Protein AF-A0A6I6A2T8-F1 (afdb_monomer)

Mean predicted aligned error: 8.02 Å

Nearest PDB structures (foldseek):
  3gyp-assembly1_A  TM=6.596E-01  e=2.180E+00  Saccharomyces cerevisiae
  3to1-assembly1_A  TM=5.713E-01  e=1.168E+00  Saccharomyces cerevisiae S288C
  3tvv-assembly1_A  TM=5.277E-01  e=1.737E+00  Saccharomyces cerevisiae S288C
  1pev-assembly1_A  TM=3.812E-01  e=1.737E+00  Caenorhabditis elegans
  3to1-assembly2_B  TM=4.241E-01  e=7.591E+00  Saccharomyces cerevisiae S288C

Solvent-accessible surface area (backbone atoms only — not comparable to full-atom values): 11060 Å² total; per-residue (Å²): 133,85,55,68,72,40,72,57,75,76,93,66,35,71,60,54,55,52,49,53,50,51,53,51,51,51,50,52,53,50,43,52,49,44,43,70,78,36,66,90,48,33,67,57,46,67,52,50,53,58,51,52,53,50,51,52,49,53,70,64,40,59,49,41,34,37,24,65,72,77,32,35,39,35,41,30,50,66,87,48,71,46,80,42,64,53,34,71,64,31,47,65,47,81,42,49,71,71,72,45,30,35,25,42,35,40,29,41,74,92,52,92,61,72,48,74,42,80,44,35,34,53,45,102,74,31,72,38,59,60,57,34,67,59,32,39,47,49,21,55,30,42,55,72,32,26,36,79,88,36,51,68,58,30,50,53,30,39,55,43,16,53,38,45,69,72,69,47,49,45,86,76,32,85,62,40,61,56,42,55,57,34,42,56,50,50,55,54,54,57,63,65,66,75,77,80,84,85,85,136

Radius of gyration: 21.24 Å; Cα contacts (8 Å, |Δi|>4): 289; chains: 1; bounding box: 45×56×59 Å

pLDDT: mean 86.59, std 14.22, range [37.97, 98.5]

Structure (mmCIF, N/CA/C/O backbone):
data_AF-A0A6I6A2T8-F1
#
_entry.id   AF-A0A6I6A2T8-F1
#
loop_
_atom_site.group_PDB
_atom_site.id
_atom_site.type_symbol
_atom_site.label_atom_id
_atom_site.label_alt_id
_atom_site.label_comp_id
_atom_site.label_asym_id
_atom_site.label_entity_id
_atom_site.label_seq_id
_atom_site.pdbx_PDB_ins_code
_atom_site.Cartn_x
_atom_site.Cartn_y
_atom_site.Cartn_z
_atom_site.occupancy
_atom_site.B_iso_or_equiv
_atom_site.auth_seq_id
_atom_site.auth_comp_id
_atom_site.auth_asym_id
_atom_site.auth_atom_id
_atom_site.pdbx_PDB_model_num
ATOM 1 N N . MET A 1 1 ? 4.093 -14.372 20.493 1.00 46.78 1 MET A N 1
ATOM 2 C CA . MET A 1 1 ? 4.764 -14.697 19.217 1.00 46.78 1 MET A CA 1
ATOM 3 C C . MET A 1 1 ? 5.459 -13.441 18.712 1.00 46.78 1 MET A C 1
ATOM 5 O O . MET A 1 1 ? 4.788 -12.524 18.258 1.00 46.78 1 MET A O 1
ATOM 9 N N . THR A 1 2 ? 6.778 -13.344 18.872 1.00 51.69 2 THR A N 1
ATOM 10 C CA . THR A 1 2 ? 7.599 -12.263 18.302 1.00 51.69 2 THR A CA 1
ATOM 11 C C . THR A 1 2 ? 7.847 -12.583 16.831 1.00 51.69 2 THR A C 1
ATOM 13 O O . THR A 1 2 ? 8.857 -13.185 16.476 1.00 51.69 2 THR A O 1
ATOM 16 N N . GLY A 1 3 ? 6.857 -12.284 15.988 1.00 65.69 3 GLY A N 1
ATOM 17 C CA . GLY A 1 3 ? 7.004 -12.403 14.541 1.00 65.69 3 GLY A CA 1
ATOM 18 C C . GLY A 1 3 ? 8.058 -11.410 14.070 1.00 65.69 3 GLY A C 1
ATOM 19 O O . GLY A 1 3 ? 7.947 -10.224 14.369 1.00 65.69 3 GLY A O 1
ATOM 20 N N . GLY A 1 4 ? 9.093 -11.901 13.389 1.00 84.44 4 GLY A N 1
ATOM 21 C CA . GLY A 1 4 ? 10.099 -11.047 12.766 1.00 84.44 4 GLY A CA 1
ATOM 22 C C . GLY A 1 4 ? 9.492 -10.100 11.720 1.00 84.44 4 GLY A C 1
ATOM 23 O O . GLY A 1 4 ? 8.304 -10.200 11.399 1.00 84.44 4 GLY A O 1
ATOM 24 N N . PRO A 1 5 ? 10.299 -9.185 11.160 1.00 88.31 5 PRO A N 1
ATOM 25 C CA . PRO A 1 5 ? 9.828 -8.216 10.180 1.00 88.31 5 PRO A CA 1
ATOM 26 C C . PRO A 1 5 ? 9.155 -8.907 8.987 1.00 88.31 5 PRO A C 1
ATOM 28 O O . PRO A 1 5 ? 9.752 -9.731 8.293 1.00 88.31 5 PRO A O 1
ATOM 31 N N . VAL A 1 6 ? 7.902 -8.539 8.732 1.00 91.56 6 VAL A N 1
ATOM 32 C CA . VAL A 1 6 ? 7.080 -9.042 7.632 1.00 91.56 6 VAL A CA 1
ATOM 33 C C . VAL A 1 6 ? 7.241 -8.112 6.435 1.00 91.56 6 VAL A C 1
ATOM 35 O O 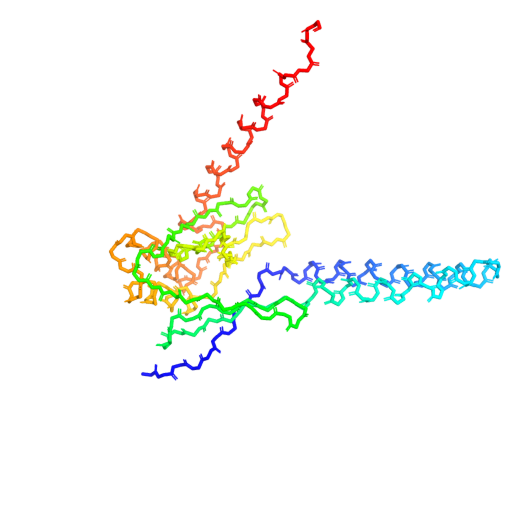. VAL A 1 6 ? 7.047 -6.898 6.526 1.00 91.56 6 VAL A O 1
ATOM 38 N N . ARG A 1 7 ? 7.602 -8.668 5.278 1.00 91.38 7 ARG A N 1
ATOM 39 C CA . ARG A 1 7 ? 7.668 -7.902 4.029 1.00 91.38 7 ARG A CA 1
ATOM 40 C C . ARG A 1 7 ? 6.256 -7.682 3.495 1.00 91.38 7 ARG A C 1
ATOM 42 O O . ARG A 1 7 ? 5.536 -8.647 3.273 1.00 91.38 7 ARG A O 1
ATOM 49 N N . VAL A 1 8 ? 5.890 -6.428 3.243 1.00 89.44 8 VAL A N 1
ATOM 50 C CA . VAL A 1 8 ? 4.628 -6.066 2.588 1.00 89.44 8 VAL A CA 1
ATOM 51 C C . VAL A 1 8 ? 4.750 -6.401 1.097 1.00 89.44 8 VAL A C 1
ATOM 53 O O . VAL A 1 8 ? 5.619 -5.825 0.429 1.00 89.44 8 VAL A O 1
ATOM 56 N N . PRO A 1 9 ? 3.929 -7.320 0.557 1.00 87.25 9 PRO A N 1
ATOM 57 C CA . PRO A 1 9 ? 3.927 -7.615 -0.869 1.00 87.25 9 PRO A CA 1
ATOM 58 C C . PRO A 1 9 ? 3.599 -6.367 -1.692 1.00 87.25 9 PRO A C 1
ATOM 60 O O . PRO A 1 9 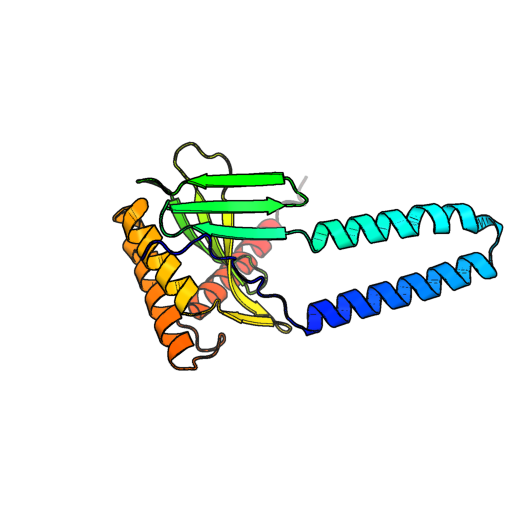? 2.693 -5.597 -1.362 1.00 87.25 9 PRO A O 1
ATOM 63 N N . GLU A 1 10 ? 4.320 -6.163 -2.794 1.00 85.44 10 GLU A N 1
ATOM 64 C CA . GLU A 1 10 ? 3.895 -5.181 -3.789 1.00 85.44 10 GLU A CA 1
ATOM 65 C C . GLU A 1 10 ? 2.674 -5.738 -4.529 1.00 85.44 10 GLU A C 1
ATOM 67 O O . GLU A 1 10 ? 2.757 -6.794 -5.156 1.00 85.44 10 GLU A O 1
ATOM 72 N N . LEU A 1 11 ? 1.548 -5.017 -4.505 1.00 81.38 11 LEU A N 1
ATOM 73 C CA . LEU A 1 11 ? 0.393 -5.335 -5.351 1.00 81.38 11 LEU A CA 1
ATOM 74 C C . LEU A 1 11 ? 0.671 -4.847 -6.780 1.00 81.38 11 LEU A C 1
ATOM 76 O O . LEU A 1 11 ? 0.118 -3.853 -7.245 1.00 81.38 11 LEU A O 1
ATOM 80 N N . ARG A 1 12 ? 1.600 -5.515 -7.462 1.00 77.81 12 ARG A N 1
ATOM 81 C CA . ARG A 1 12 ? 1.838 -5.359 -8.901 1.00 77.81 12 ARG A CA 1
ATOM 82 C C . ARG A 1 12 ? 1.270 -6.578 -9.609 1.00 77.81 12 ARG A C 1
ATOM 84 O O . ARG A 1 12 ? 1.509 -7.707 -9.182 1.00 77.81 12 ARG A O 1
ATOM 91 N N . SER A 1 13 ? 0.537 -6.377 -10.702 1.00 71.38 13 SER A N 1
ATOM 92 C CA . SER A 1 13 ? 0.095 -7.514 -11.507 1.00 71.38 13 SER A CA 1
ATOM 93 C C . SER A 1 13 ? 1.286 -8.194 -12.171 1.00 71.38 13 SER A C 1
ATOM 95 O O . SER A 1 13 ? 2.284 -7.573 -12.546 1.00 71.38 13 SER A O 1
ATOM 97 N N . ARG A 1 14 ? 1.149 -9.502 -12.399 1.00 70.81 14 ARG A N 1
ATOM 98 C CA . ARG A 1 14 ? 2.060 -10.233 -13.288 1.00 70.81 14 ARG A CA 1
ATOM 99 C C . ARG A 1 14 ? 2.055 -9.633 -14.701 1.00 70.81 14 ARG A C 1
ATOM 101 O O . ARG A 1 14 ? 3.073 -9.705 -15.381 1.00 70.81 14 ARG A O 1
ATOM 108 N N . SER A 1 15 ? 0.944 -9.017 -15.129 1.00 71.81 15 SER A N 1
ATOM 109 C CA . SER A 1 15 ? 0.852 -8.335 -16.426 1.00 71.81 15 SER A CA 1
ATOM 110 C C . SER A 1 15 ? 1.748 -7.096 -16.491 1.00 71.81 15 SER A C 1
ATOM 112 O O . SER A 1 15 ? 2.422 -6.921 -17.499 1.00 71.81 15 SER A O 1
ATOM 114 N N . TRP A 1 16 ? 1.867 -6.316 -15.408 1.00 76.31 16 TRP A N 1
ATOM 115 C CA . TRP A 1 16 ? 2.823 -5.206 -15.325 1.00 76.31 16 TRP A CA 1
ATOM 116 C C . TRP A 1 16 ? 4.265 -5.678 -15.514 1.00 76.31 16 TRP A C 1
ATOM 118 O O . TRP A 1 16 ? 4.986 -5.114 -16.331 1.00 76.31 16 TRP A O 1
ATOM 128 N N . TYR A 1 17 ? 4.683 -6.744 -14.821 1.00 75.38 17 TYR A N 1
ATOM 129 C CA . TYR A 1 17 ? 6.028 -7.297 -15.011 1.00 75.38 17 TYR A CA 1
ATOM 130 C C . TYR A 1 17 ? 6.246 -7.776 -16.445 1.00 75.38 17 TYR A C 1
ATOM 132 O O . TYR A 1 17 ? 7.255 -7.426 -17.041 1.00 75.38 17 TYR A O 1
ATOM 140 N N . ARG A 1 18 ? 5.287 -8.505 -17.031 1.00 81.50 18 ARG A N 1
ATOM 141 C CA . ARG A 1 18 ? 5.381 -8.949 -18.432 1.00 81.50 18 ARG A CA 1
ATOM 142 C C . ARG A 1 18 ? 5.471 -7.770 -19.397 1.00 81.50 18 ARG A C 1
ATOM 144 O O . ARG A 1 18 ? 6.283 -7.826 -20.310 1.00 81.50 18 ARG A O 1
ATOM 151 N N . TRP A 1 19 ? 4.688 -6.713 -19.182 1.00 83.50 19 TRP A N 1
ATOM 152 C CA . TRP A 1 19 ? 4.720 -5.504 -20.003 1.00 83.50 19 TRP A CA 1
ATOM 153 C C . TRP A 1 19 ? 6.055 -4.766 -19.871 1.00 83.50 19 TRP A C 1
ATOM 155 O O . TRP A 1 19 ? 6.686 -4.475 -20.880 1.00 83.50 19 TRP A O 1
ATOM 165 N N . VAL A 1 20 ? 6.546 -4.544 -18.646 1.00 81.19 20 VAL A N 1
ATOM 166 C CA . VAL A 1 20 ? 7.862 -3.929 -18.407 1.00 81.19 20 VAL A CA 1
ATOM 167 C C . VAL A 1 20 ? 8.973 -4.761 -19.044 1.00 81.19 20 VAL A C 1
ATOM 169 O O . VAL A 1 20 ? 9.838 -4.203 -19.713 1.00 81.19 20 VAL A O 1
ATOM 172 N N . THR A 1 21 ? 8.946 -6.087 -18.887 1.00 83.12 21 THR A N 1
ATOM 173 C CA . THR A 1 21 ? 9.925 -6.989 -19.505 1.00 83.12 21 THR A CA 1
ATOM 174 C C . THR A 1 21 ? 9.840 -6.954 -21.030 1.00 83.12 21 THR A C 1
ATOM 176 O O . THR A 1 21 ? 10.876 -6.844 -21.675 1.00 83.12 21 THR A O 1
ATOM 179 N N . ALA A 1 22 ? 8.641 -6.997 -21.619 1.00 85.38 22 ALA A N 1
ATOM 180 C CA . ALA A 1 22 ? 8.456 -6.934 -23.068 1.00 85.38 22 ALA A CA 1
ATOM 181 C C . ALA A 1 22 ? 8.964 -5.606 -23.648 1.00 85.38 22 ALA A C 1
ATOM 183 O O . ALA A 1 22 ? 9.733 -5.614 -24.607 1.00 85.38 22 ALA A O 1
ATOM 184 N N . THR A 1 23 ? 8.615 -4.478 -23.022 1.00 85.94 23 THR A N 1
ATOM 185 C CA . THR A 1 23 ? 9.115 -3.149 -23.399 1.00 85.94 23 THR A CA 1
ATOM 186 C C . THR A 1 23 ? 10.635 -3.078 -23.275 1.00 85.94 23 THR A C 1
ATOM 188 O O . THR A 1 23 ? 11.303 -2.586 -24.179 1.00 85.94 23 THR A O 1
ATOM 191 N N . PHE A 1 24 ? 11.207 -3.617 -22.195 1.00 84.69 24 PHE A N 1
ATOM 192 C CA . PHE A 1 24 ? 12.656 -3.654 -22.005 1.00 84.69 24 PHE A CA 1
ATOM 193 C C . PHE A 1 24 ? 13.358 -4.458 -23.108 1.00 84.69 24 PHE A C 1
ATOM 195 O O . PHE A 1 24 ? 14.319 -3.973 -23.699 1.00 84.69 24 PHE A O 1
ATOM 202 N N . VAL A 1 25 ? 12.848 -5.650 -23.438 1.00 89.44 25 VAL A N 1
ATOM 203 C CA . VAL A 1 25 ? 13.381 -6.490 -24.523 1.00 89.44 25 VAL A CA 1
ATOM 204 C C . VAL A 1 25 ? 13.274 -5.783 -25.874 1.00 89.44 25 VAL A C 1
ATOM 206 O O . VAL A 1 25 ? 14.250 -5.760 -26.618 1.00 89.44 25 VAL A O 1
ATOM 209 N N . ALA A 1 26 ? 12.135 -5.157 -26.179 1.00 89.69 26 ALA A N 1
ATOM 210 C CA . ALA A 1 26 ? 11.950 -4.413 -27.425 1.00 89.69 26 ALA A CA 1
ATOM 211 C C . ALA A 1 26 ? 12.955 -3.257 -27.560 1.00 89.69 26 ALA A C 1
ATOM 213 O O . ALA A 1 26 ? 13.566 -3.088 -28.615 1.00 89.69 26 ALA A O 1
ATOM 214 N N . VAL A 1 27 ? 13.188 -2.503 -26.479 1.00 88.19 27 VAL A N 1
ATOM 215 C CA . VAL A 1 27 ? 14.192 -1.430 -26.472 1.00 88.19 27 VAL A CA 1
ATOM 216 C C . VAL A 1 27 ? 15.603 -1.984 -26.663 1.00 88.19 27 VAL A C 1
ATOM 218 O O . VAL A 1 27 ? 16.370 -1.403 -27.425 1.00 88.19 27 VAL A O 1
ATOM 221 N N . LEU A 1 28 ? 15.952 -3.113 -26.036 1.00 88.88 28 LEU A N 1
ATOM 222 C CA . LEU A 1 28 ? 17.257 -3.750 -26.248 1.00 88.88 28 LEU A CA 1
ATOM 223 C C . LEU A 1 28 ? 17.466 -4.164 -27.709 1.00 88.88 28 LEU A C 1
ATOM 225 O O . LEU A 1 28 ? 18.534 -3.908 -28.262 1.00 88.88 28 LEU A O 1
ATOM 229 N N . VAL A 1 29 ? 16.451 -4.757 -28.344 1.00 92.75 29 VAL A N 1
ATOM 230 C CA . VAL A 1 29 ? 16.503 -5.136 -29.766 1.00 92.75 29 VAL A CA 1
ATOM 231 C C . VAL A 1 29 ? 16.679 -3.900 -30.651 1.00 92.75 29 VAL A C 1
ATOM 233 O O . VAL A 1 29 ? 17.533 -3.901 -31.535 1.00 92.75 29 VAL A O 1
ATOM 236 N N . MET A 1 30 ? 15.934 -2.822 -30.387 1.00 91.19 30 MET A N 1
ATOM 237 C CA . MET A 1 30 ? 16.047 -1.577 -31.152 1.00 91.19 30 MET A CA 1
ATOM 238 C C . MET A 1 30 ? 17.421 -0.915 -30.983 1.00 91.19 30 MET A C 1
ATOM 240 O O . MET A 1 30 ? 18.019 -0.474 -31.960 1.00 91.19 30 MET A O 1
ATOM 244 N N . MET A 1 31 ? 17.960 -0.897 -29.764 1.00 89.00 31 MET A N 1
ATOM 245 C CA . MET A 1 31 ? 19.300 -0.376 -29.482 1.00 89.00 31 MET A CA 1
ATOM 246 C C . MET A 1 31 ? 20.395 -1.199 -30.171 1.00 89.00 31 MET A C 1
ATOM 248 O O . MET A 1 31 ? 21.333 -0.628 -30.727 1.00 89.00 31 MET A O 1
ATOM 252 N N . ALA A 1 32 ? 20.265 -2.530 -30.182 1.00 89.94 32 ALA A N 1
ATOM 253 C CA . ALA A 1 32 ? 21.184 -3.410 -30.899 1.00 89.94 32 ALA A CA 1
ATOM 254 C C . ALA A 1 32 ? 21.137 -3.158 -32.414 1.00 89.94 32 ALA A C 1
ATOM 256 O O . ALA A 1 32 ? 22.186 -3.049 -33.045 1.00 89.94 32 ALA A O 1
ATOM 257 N N . TRP A 1 33 ? 19.937 -2.991 -32.981 1.00 93.75 33 TRP A N 1
ATOM 258 C CA . TRP A 1 33 ? 19.761 -2.629 -34.387 1.00 93.75 33 TRP A CA 1
ATOM 259 C C . TRP A 1 33 ? 20.456 -1.305 -34.724 1.00 93.75 33 TRP A C 1
ATOM 261 O O . TRP A 1 33 ? 21.284 -1.269 -35.630 1.00 93.75 33 TRP A O 1
ATOM 271 N N . VAL A 1 34 ? 20.208 -0.245 -33.942 1.00 91.00 34 VAL A N 1
ATOM 272 C CA . VAL A 1 34 ? 20.847 1.072 -34.132 1.00 91.00 34 VAL A CA 1
ATOM 273 C C . VAL A 1 34 ? 22.370 0.969 -34.062 1.00 91.00 34 VAL A C 1
ATOM 275 O O . VAL A 1 34 ? 23.053 1.516 -34.922 1.00 91.00 34 VAL A O 1
ATOM 278 N N . ALA A 1 35 ? 22.918 0.225 -33.098 1.00 91.38 35 ALA A N 1
ATOM 279 C CA . ALA A 1 35 ? 24.365 0.045 -32.976 1.00 91.38 35 ALA A CA 1
ATOM 280 C C . ALA A 1 35 ? 25.000 -0.648 -34.200 1.00 91.38 35 ALA A C 1
ATOM 282 O O . ALA A 1 35 ? 26.163 -0.379 -34.528 1.00 91.38 35 ALA A O 1
ATOM 283 N N . VAL A 1 36 ? 24.252 -1.531 -34.871 1.00 93.44 36 VAL A N 1
ATOM 284 C CA . VAL A 1 36 ? 24.686 -2.218 -36.096 1.00 93.44 36 VAL A CA 1
ATOM 285 C C . VAL A 1 36 ? 24.553 -1.307 -37.316 1.00 93.44 36 VAL A C 1
ATOM 287 O O . VAL A 1 36 ? 25.508 -1.201 -38.082 1.00 93.44 36 VAL A O 1
ATOM 290 N N . THR A 1 37 ? 23.410 -0.637 -37.492 1.00 95.38 37 THR A N 1
ATOM 291 C CA . THR A 1 37 ? 23.107 0.137 -38.709 1.00 95.38 37 THR A CA 1
ATOM 292 C C . THR A 1 37 ? 23.682 1.552 -38.722 1.00 95.38 37 THR A C 1
ATOM 294 O O . THR A 1 37 ? 23.854 2.112 -39.797 1.00 95.38 37 THR A O 1
ATOM 297 N N . GLN A 1 38 ? 23.942 2.144 -37.553 1.00 94.62 38 GLN A N 1
ATOM 298 C CA . GLN A 1 38 ? 24.373 3.540 -37.392 1.00 94.62 38 GLN A CA 1
ATOM 299 C C . GLN A 1 38 ? 25.602 3.603 -36.471 1.00 94.62 38 GLN A C 1
ATOM 301 O O . GLN A 1 38 ? 25.475 3.851 -35.264 1.00 94.62 38 GLN A O 1
ATOM 306 N N . PRO A 1 39 ? 26.810 3.317 -36.992 1.00 90.75 39 PRO A N 1
ATOM 307 C CA . PRO A 1 39 ? 28.029 3.265 -36.189 1.00 90.75 39 PRO A CA 1
ATOM 308 C C . PRO A 1 39 ? 28.337 4.581 -35.461 1.00 90.75 39 PRO A C 1
ATOM 310 O O . PRO A 1 39 ? 28.859 4.546 -34.345 1.00 90.75 39 PRO A O 1
ATOM 313 N N . GLU A 1 40 ? 27.953 5.721 -36.035 1.00 93.19 40 GLU A N 1
ATOM 314 C CA . GLU A 1 40 ? 28.048 7.053 -35.434 1.00 93.19 40 GLU A CA 1
ATOM 315 C C . GLU A 1 40 ? 27.268 7.184 -34.112 1.00 93.19 40 GLU A C 1
ATOM 317 O O . GLU A 1 40 ? 27.668 7.944 -33.231 1.00 93.19 40 GLU A O 1
ATOM 322 N N . ASN A 1 41 ? 26.214 6.383 -33.915 1.00 92.00 41 ASN A N 1
ATOM 323 C CA . ASN A 1 41 ? 25.350 6.424 -32.731 1.00 92.00 41 ASN A CA 1
ATOM 324 C C . ASN A 1 41 ? 25.711 5.384 -31.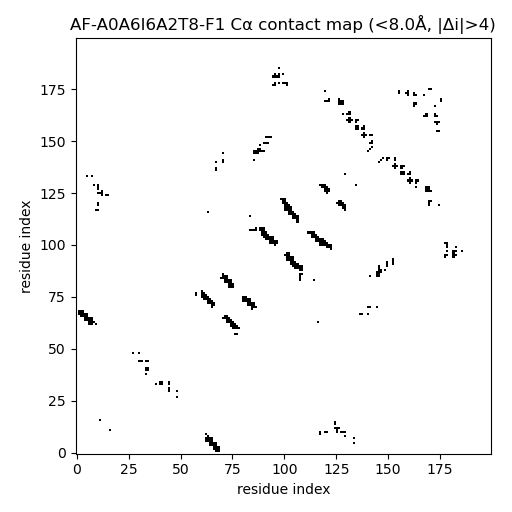658 1.00 92.00 41 ASN A C 1
ATOM 326 O O . ASN A 1 41 ? 25.057 5.312 -30.614 1.00 92.00 41 ASN A O 1
ATOM 330 N N . ARG A 1 42 ? 26.777 4.596 -31.851 1.00 91.25 42 ARG A N 1
ATOM 331 C CA . ARG A 1 42 ? 27.194 3.551 -30.892 1.00 91.25 42 ARG A CA 1
ATOM 332 C C . ARG A 1 42 ? 27.504 4.097 -29.501 1.00 91.25 42 ARG A C 1
ATOM 334 O O . ARG A 1 42 ? 27.193 3.438 -28.512 1.00 91.25 42 ARG A O 1
ATOM 341 N N . VAL A 1 43 ? 28.077 5.299 -29.419 1.00 90.94 43 VAL A N 1
ATOM 342 C CA . VAL A 1 43 ? 28.378 5.955 -28.136 1.00 90.94 43 VAL A CA 1
ATOM 343 C C . VAL A 1 43 ? 27.090 6.227 -27.357 1.00 90.94 43 VAL A C 1
ATOM 345 O O . VAL A 1 43 ? 27.021 5.924 -26.168 1.00 90.94 43 VAL A O 1
ATOM 348 N N . TRP A 1 44 ? 26.039 6.712 -28.025 1.00 87.94 44 TRP A N 1
ATOM 349 C CA . TRP A 1 44 ? 24.738 6.934 -27.393 1.00 87.94 44 TRP A CA 1
ATOM 350 C C . TRP A 1 44 ? 24.115 5.633 -26.903 1.00 87.94 44 TRP A C 1
ATOM 352 O O . TRP A 1 44 ? 23.689 5.566 -25.753 1.00 87.94 44 TRP A O 1
ATOM 362 N N . VAL A 1 45 ? 24.145 4.573 -27.716 1.00 88.75 45 VAL A N 1
ATOM 363 C CA . VAL A 1 45 ? 23.658 3.248 -27.300 1.00 88.75 45 VAL A CA 1
ATOM 364 C C . VAL A 1 45 ? 24.400 2.754 -26.052 1.00 88.75 45 VAL A C 1
ATOM 366 O O . VAL A 1 45 ? 23.764 2.309 -25.093 1.00 88.75 45 VAL A O 1
ATOM 369 N N . ALA A 1 46 ? 25.729 2.890 -26.024 1.00 89.00 46 ALA A N 1
ATOM 370 C CA . ALA A 1 46 ? 26.561 2.477 -24.896 1.00 89.00 46 ALA A CA 1
ATOM 371 C C . ALA A 1 46 ? 26.260 3.253 -23.600 1.00 89.00 46 ALA A C 1
ATOM 373 O O . ALA A 1 46 ? 26.412 2.694 -22.516 1.00 89.00 46 ALA A O 1
ATOM 374 N N . VAL A 1 47 ? 25.804 4.508 -23.691 1.00 90.38 47 VAL A N 1
ATOM 375 C CA . VAL A 1 47 ? 25.426 5.338 -22.532 1.00 90.38 47 VAL A CA 1
ATOM 376 C C . VAL A 1 47 ? 23.971 5.107 -22.106 1.00 90.38 47 VAL A C 1
ATOM 378 O O . VAL A 1 47 ? 23.680 4.984 -20.916 1.00 90.38 47 VAL A O 1
ATOM 381 N N . THR A 1 48 ? 23.032 5.025 -23.049 1.00 87.44 48 THR A N 1
ATOM 382 C CA . THR A 1 48 ? 21.598 4.919 -22.738 1.00 87.44 48 THR A CA 1
ATOM 383 C C . THR A 1 48 ? 21.241 3.573 -22.118 1.00 87.44 48 THR A C 1
ATOM 385 O O . THR A 1 48 ? 20.435 3.518 -21.189 1.00 87.44 48 THR A O 1
ATOM 388 N N . LEU A 1 49 ? 21.850 2.484 -22.585 1.00 87.69 49 LEU A N 1
ATOM 389 C CA . LEU A 1 49 ? 21.551 1.132 -22.117 1.00 87.69 49 LEU A CA 1
ATOM 390 C C . LEU A 1 49 ? 21.821 0.931 -20.605 1.00 87.69 49 LEU A C 1
ATOM 392 O O . LEU A 1 49 ? 20.907 0.481 -19.903 1.00 87.69 49 LEU A O 1
ATOM 396 N N . PRO A 1 50 ? 22.986 1.321 -20.042 1.00 88.12 50 PRO A N 1
ATOM 397 C CA . PRO A 1 50 ? 23.212 1.253 -18.599 1.00 88.12 50 PRO A CA 1
ATOM 398 C C . PRO A 1 50 ? 22.329 2.226 -17.808 1.00 88.12 50 PRO A C 1
ATOM 400 O O . PRO A 1 50 ? 21.852 1.858 -16.733 1.00 88.12 50 PRO A O 1
ATOM 403 N N . LEU A 1 51 ? 22.038 3.425 -18.332 1.00 88.19 51 LEU A N 1
ATOM 404 C CA . LEU A 1 51 ? 21.098 4.355 -17.689 1.00 88.19 51 LEU A CA 1
ATOM 405 C C . LEU A 1 51 ? 19.694 3.752 -17.578 1.00 88.19 51 LEU A C 1
ATOM 407 O O . LEU A 1 51 ? 19.056 3.849 -16.528 1.00 88.19 51 LEU A O 1
ATOM 411 N N . MET A 1 52 ? 19.227 3.071 -18.625 1.00 84.81 52 MET A N 1
ATOM 412 C CA . MET A 1 52 ? 17.931 2.403 -18.610 1.00 84.81 52 MET A CA 1
ATOM 413 C C . MET A 1 52 ? 17.915 1.223 -17.631 1.00 84.81 52 MET A C 1
ATOM 415 O O . MET A 1 52 ? 16.956 1.063 -16.875 1.00 84.81 52 MET A O 1
ATOM 419 N N . GLY A 1 53 ? 18.998 0.440 -17.575 1.00 84.12 53 GLY A N 1
ATOM 420 C CA . GLY A 1 53 ? 19.170 -0.630 -16.587 1.00 84.12 53 GLY A CA 1
ATOM 421 C C . GLY A 1 53 ? 19.152 -0.114 -15.142 1.00 84.12 53 GLY A C 1
ATOM 422 O O . GLY A 1 53 ? 18.470 -0.682 -14.281 1.00 84.12 53 GLY A O 1
ATOM 423 N N . LEU A 1 54 ? 19.830 1.007 -14.877 1.00 85.12 54 LEU A N 1
ATOM 424 C CA . LEU A 1 54 ? 19.795 1.701 -13.586 1.00 85.12 54 LEU A CA 1
ATOM 425 C C . LEU A 1 54 ? 18.381 2.176 -13.243 1.00 85.12 54 LEU A C 1
ATOM 427 O O . LEU A 1 54 ? 17.917 1.961 -12.122 1.00 85.12 54 LEU A O 1
ATOM 431 N N . TRP A 1 55 ? 17.670 2.764 -14.205 1.00 82.81 55 TRP A N 1
ATOM 432 C CA . TRP A 1 55 ? 16.307 3.253 -14.009 1.00 82.81 55 TRP A CA 1
ATOM 433 C C . TRP A 1 55 ? 15.313 2.124 -13.697 1.00 82.81 55 TRP A C 1
ATOM 435 O O . TRP A 1 55 ? 14.536 2.223 -12.745 1.00 82.81 55 TRP A O 1
ATOM 445 N N . VAL A 1 56 ? 15.382 0.998 -14.416 1.00 80.19 56 VAL A N 1
ATOM 446 C CA . VAL A 1 56 ? 14.565 -0.192 -14.117 1.00 80.19 56 VAL A CA 1
ATOM 447 C C . VAL A 1 56 ? 14.899 -0.743 -12.730 1.00 80.19 56 VAL A C 1
ATOM 449 O O . VAL A 1 56 ? 14.000 -1.006 -11.930 1.00 80.19 56 VAL A O 1
ATOM 452 N N . THR A 1 57 ? 16.186 -0.844 -12.391 1.00 78.38 57 THR A N 1
ATOM 453 C CA . THR A 1 57 ? 16.625 -1.290 -11.059 1.00 78.38 57 THR A CA 1
ATOM 454 C C . THR A 1 57 ? 16.084 -0.373 -9.957 1.00 78.38 57 THR A C 1
ATOM 456 O O . THR A 1 57 ? 15.619 -0.852 -8.919 1.00 78.38 57 THR A O 1
ATOM 459 N N . PHE A 1 58 ? 16.072 0.940 -10.197 1.00 79.62 58 PHE A N 1
ATOM 460 C CA . PHE A 1 58 ? 15.521 1.941 -9.286 1.00 79.62 58 PHE A CA 1
ATOM 461 C C . PHE A 1 58 ? 14.013 1.752 -9.048 1.00 79.62 58 PHE A C 1
ATOM 463 O O . PHE A 1 58 ? 13.534 1.892 -7.918 1.00 79.62 58 PHE A O 1
ATOM 470 N N . LEU A 1 59 ? 13.256 1.386 -10.085 1.00 72.38 59 LEU A N 1
ATOM 471 C CA . LEU A 1 59 ? 11.816 1.126 -9.984 1.00 72.38 59 LEU A CA 1
ATOM 472 C C . LEU A 1 59 ? 11.476 -0.184 -9.263 1.00 72.38 59 LEU A C 1
ATOM 474 O O . LEU A 1 59 ? 10.429 -0.274 -8.611 1.00 72.38 59 LEU A O 1
ATOM 478 N N . VAL A 1 60 ? 12.337 -1.197 -9.376 1.00 72.62 60 VAL A N 1
ATOM 479 C CA . VAL A 1 60 ? 12.112 -2.528 -8.791 1.00 72.62 60 VAL A CA 1
ATOM 480 C C . VAL A 1 60 ? 12.59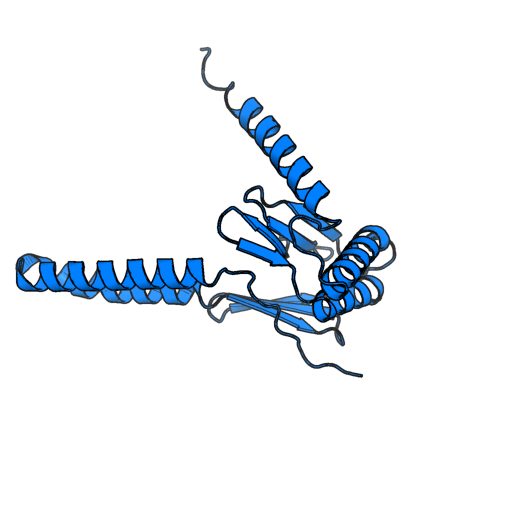6 -2.610 -7.338 1.00 72.62 60 VAL A C 1
ATOM 482 O O . VAL A 1 60 ? 12.023 -3.351 -6.545 1.00 72.62 60 VAL A O 1
ATOM 485 N N . ARG A 1 61 ? 13.599 -1.818 -6.935 1.00 77.88 61 ARG A N 1
ATOM 486 C CA . ARG A 1 61 ? 14.155 -1.819 -5.565 1.00 77.88 61 ARG A CA 1
ATOM 487 C C . ARG A 1 61 ? 13.379 -0.941 -4.583 1.00 77.88 61 ARG A C 1
ATOM 489 O O . ARG A 1 61 ? 13.952 -0.096 -3.888 1.00 77.88 61 ARG A O 1
ATOM 496 N N . ARG A 1 62 ? 12.068 -1.149 -4.512 1.00 82.62 62 ARG A N 1
ATOM 497 C CA . ARG A 1 62 ? 11.225 -0.590 -3.456 1.00 82.62 62 ARG A CA 1
ATOM 498 C C . ARG A 1 62 ? 10.711 -1.735 -2.596 1.00 82.62 62 ARG A C 1
ATOM 500 O O . ARG A 1 62 ? 10.231 -2.744 -3.096 1.00 82.62 62 ARG A O 1
ATOM 507 N N . SER A 1 63 ? 10.858 -1.601 -1.288 1.00 87.50 63 SER A N 1
ATOM 508 C CA . SER A 1 63 ? 10.295 -2.556 -0.343 1.00 87.50 63 SER A CA 1
ATOM 509 C C . SER A 1 63 ? 9.788 -1.829 0.881 1.00 87.50 63 SER A C 1
ATOM 511 O O . SER A 1 63 ? 10.382 -0.850 1.335 1.00 87.50 63 SER A O 1
ATOM 513 N N . VAL A 1 64 ? 8.681 -2.323 1.417 1.00 91.56 64 VAL A N 1
ATOM 514 C CA . VAL A 1 64 ? 8.196 -1.925 2.729 1.00 91.56 64 VAL A CA 1
ATOM 515 C C . VAL A 1 64 ? 8.219 -3.164 3.604 1.00 91.56 64 VAL A C 1
ATOM 517 O O . VAL A 1 64 ? 7.711 -4.216 3.215 1.00 91.56 64 VAL A O 1
ATOM 520 N N . THR A 1 65 ? 8.849 -3.050 4.760 1.00 93.31 65 THR A N 1
ATOM 521 C CA . THR A 1 65 ? 8.808 -4.054 5.813 1.00 93.31 65 THR A CA 1
ATOM 522 C C . THR A 1 65 ? 8.083 -3.477 7.013 1.00 93.31 65 THR A C 1
ATOM 524 O O . THR A 1 65 ? 8.057 -2.267 7.246 1.00 93.31 65 THR A O 1
ATOM 527 N N . PHE A 1 66 ? 7.435 -4.364 7.742 1.00 92.94 66 PHE A N 1
ATOM 528 C CA . PHE A 1 66 ? 6.589 -4.046 8.867 1.00 92.94 66 PHE A CA 1
ATOM 529 C C . PHE A 1 66 ? 6.935 -4.998 10.003 1.00 92.94 66 PHE A C 1
ATOM 531 O O . PHE A 1 66 ? 6.886 -6.210 9.818 1.00 92.94 66 PHE A O 1
ATOM 538 N N . ASP A 1 67 ? 7.305 -4.457 11.156 1.00 94.88 67 ASP A N 1
ATOM 539 C CA . ASP A 1 67 ? 7.594 -5.230 12.359 1.00 94.88 67 ASP A CA 1
ATOM 540 C C . ASP A 1 67 ? 6.435 -5.076 13.366 1.00 94.88 67 ASP A C 1
ATOM 542 O O . ASP A 1 67 ? 6.303 -4.019 13.996 1.00 94.88 67 ASP A O 1
ATOM 546 N N . PRO A 1 68 ? 5.590 -6.115 13.540 1.00 92.81 68 PRO A N 1
ATOM 547 C CA . PRO A 1 68 ? 4.470 -6.086 14.484 1.00 92.81 68 PRO A CA 1
ATOM 548 C C . PRO A 1 68 ? 4.910 -6.029 15.955 1.00 92.81 68 PRO A C 1
ATOM 550 O O . PRO A 1 68 ? 4.131 -5.635 16.828 1.00 92.81 68 PRO A O 1
ATOM 553 N N . GLY A 1 69 ? 6.136 -6.471 16.256 1.00 92.38 69 GLY A N 1
ATOM 554 C CA . GLY A 1 69 ? 6.683 -6.503 17.609 1.00 92.38 69 GLY A CA 1
ATOM 555 C C . GLY A 1 69 ? 7.096 -5.118 18.090 1.00 92.38 69 GLY A C 1
ATOM 556 O O . GLY A 1 69 ? 6.787 -4.740 19.219 1.00 92.38 69 GLY A O 1
ATOM 557 N N . THR A 1 70 ? 7.749 -4.346 17.223 1.00 93.00 70 THR A N 1
ATOM 558 C CA . THR A 1 70 ? 8.266 -3.007 17.556 1.00 93.00 70 THR A CA 1
ATOM 559 C C . THR A 1 70 ? 7.361 -1.864 17.098 1.00 93.00 70 THR A C 1
ATOM 561 O O . THR A 1 70 ? 7.547 -0.725 17.534 1.00 93.00 70 THR A O 1
ATOM 564 N N . GLY A 1 71 ? 6.390 -2.144 16.223 1.00 92.69 71 GLY A N 1
ATOM 565 C CA . GLY A 1 71 ? 5.558 -1.119 15.600 1.00 92.69 71 GLY A CA 1
ATOM 566 C C . GLY A 1 71 ? 6.344 -0.250 14.618 1.00 92.69 71 GLY A C 1
ATOM 567 O O . GLY A 1 71 ? 6.015 0.920 14.432 1.00 92.69 71 GLY A O 1
ATOM 568 N N . VAL A 1 72 ? 7.411 -0.779 14.016 1.00 95.50 72 VAL A N 1
ATOM 569 C CA . VAL A 1 72 ? 8.237 -0.045 13.051 1.00 95.50 72 VAL A CA 1
ATOM 570 C C . VAL A 1 72 ? 7.846 -0.430 11.629 1.00 95.50 72 VAL A C 1
ATOM 572 O O . VAL A 1 72 ? 7.779 -1.603 11.264 1.00 95.50 72 VAL A O 1
ATOM 575 N N . VAL A 1 73 ? 7.600 0.585 10.805 1.00 94.25 73 VAL A N 1
ATOM 576 C CA . VAL A 1 73 ? 7.450 0.452 9.358 1.00 94.25 73 VAL A CA 1
ATOM 577 C C . VAL A 1 73 ? 8.715 0.969 8.697 1.00 94.25 73 VAL A C 1
ATOM 579 O O . VAL A 1 73 ? 9.010 2.162 8.768 1.00 94.25 73 VAL A O 1
ATOM 582 N N . THR A 1 74 ? 9.439 0.103 7.999 1.00 93.81 74 THR A N 1
ATOM 583 C CA . THR A 1 74 ? 10.650 0.491 7.277 1.00 93.81 74 THR A CA 1
ATOM 584 C C . THR A 1 74 ? 10.367 0.509 5.789 1.00 93.81 74 THR A C 1
ATOM 586 O O . THR A 1 74 ? 9.933 -0.473 5.192 1.00 93.81 74 THR A O 1
ATOM 589 N N . ARG A 1 75 ? 10.612 1.655 5.161 1.00 91.50 75 ARG A N 1
ATOM 590 C CA . ARG A 1 75 ? 10.535 1.810 3.712 1.00 91.50 75 ARG A CA 1
ATOM 591 C C . ARG A 1 75 ? 11.943 1.911 3.158 1.00 91.50 75 ARG A C 1
ATOM 593 O O . ARG A 1 75 ? 12.639 2.880 3.443 1.00 91.50 75 ARG A O 1
ATOM 600 N N . THR A 1 76 ? 12.317 0.973 2.304 1.00 88.75 76 THR A N 1
ATOM 601 C CA . THR A 1 76 ? 13.586 1.005 1.580 1.00 88.75 76 THR A CA 1
ATOM 602 C C . THR A 1 76 ? 13.326 1.387 0.133 1.00 88.75 76 THR A C 1
ATOM 604 O O . THR A 1 76 ? 12.525 0.762 -0.565 1.00 88.75 76 THR A O 1
ATOM 607 N N . VAL A 1 77 ? 13.995 2.443 -0.320 1.00 84.25 77 VAL A N 1
ATOM 608 C CA . VAL A 1 77 ? 14.003 2.876 -1.716 1.00 84.25 77 VAL A CA 1
ATOM 609 C C . VAL A 1 77 ? 15.456 2.952 -2.147 1.00 84.25 77 VAL A C 1
ATOM 611 O O . VAL A 1 77 ? 16.194 3.807 -1.673 1.00 84.25 77 VAL A O 1
ATOM 614 N N . VAL A 1 78 ? 15.861 2.047 -3.038 1.00 83.44 78 VAL A N 1
ATOM 615 C CA . VAL A 1 78 ? 17.203 2.052 -3.653 1.00 83.44 78 VAL A CA 1
ATOM 616 C C . VAL A 1 78 ? 18.311 2.049 -2.591 1.00 83.44 78 VAL A C 1
ATOM 618 O O . VAL A 1 78 ? 19.207 2.880 -2.576 1.00 83.44 78 VAL A O 1
ATOM 621 N N . GLY A 1 79 ? 18.205 1.122 -1.636 1.00 81.19 79 GLY A N 1
ATOM 622 C CA . GLY A 1 79 ? 19.166 0.977 -0.536 1.00 81.19 79 GLY A CA 1
ATOM 623 C C . GLY A 1 79 ? 19.0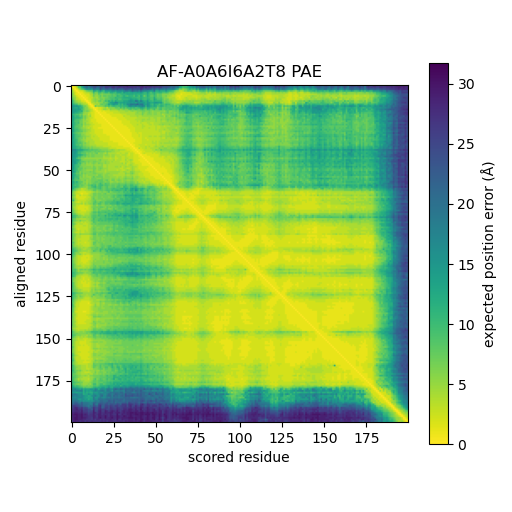39 2.020 0.578 1.00 81.19 79 GLY A C 1
ATOM 624 O O . GLY A 1 79 ? 19.542 1.788 1.671 1.00 81.19 79 GLY A O 1
ATOM 625 N N . VAL A 1 80 ? 18.312 3.119 0.360 1.00 85.56 80 VAL A N 1
ATOM 626 C CA . VAL A 1 80 ? 18.025 4.100 1.410 1.00 85.56 80 VAL A CA 1
ATOM 627 C C . VAL A 1 80 ? 16.805 3.637 2.194 1.00 85.56 80 VAL A C 1
ATOM 629 O O . VAL A 1 80 ? 15.680 3.642 1.685 1.00 85.56 80 VAL A O 1
ATOM 632 N N . SER A 1 81 ? 17.034 3.228 3.438 1.00 90.38 81 SER A N 1
ATOM 633 C CA . SER A 1 81 ? 15.983 2.837 4.374 1.00 90.38 81 SER A CA 1
ATOM 634 C C . SER A 1 81 ? 15.535 4.027 5.209 1.00 90.38 81 SER A C 1
ATOM 636 O O . SER A 1 81 ? 16.343 4.804 5.711 1.00 90.38 81 SER A O 1
ATOM 638 N N . ARG A 1 82 ? 14.222 4.161 5.368 1.00 91.00 82 ARG A N 1
ATOM 639 C CA . ARG A 1 82 ? 13.603 5.113 6.277 1.00 91.00 82 ARG A CA 1
ATOM 640 C C . ARG A 1 82 ? 12.667 4.374 7.207 1.00 91.00 82 ARG A C 1
ATOM 642 O O . ARG A 1 82 ? 11.704 3.758 6.752 1.00 91.00 82 ARG A O 1
ATOM 649 N N . GLU A 1 83 ? 12.929 4.507 8.493 1.00 94.06 83 GLU A N 1
ATOM 650 C CA . GLU A 1 83 ? 12.093 3.947 9.541 1.00 94.06 83 GLU A CA 1
ATOM 651 C C . GLU A 1 83 ? 11.003 4.936 9.945 1.00 94.06 83 GLU A C 1
ATOM 653 O O . GLU A 1 83 ? 11.195 6.156 9.989 1.00 94.06 83 GLU A O 1
ATOM 658 N N . LEU A 1 84 ? 9.828 4.392 10.217 1.00 94.69 84 LEU A N 1
ATOM 659 C CA . LEU A 1 84 ? 8.686 5.092 10.764 1.00 94.69 84 LEU A CA 1
ATOM 660 C C . LEU A 1 84 ? 8.215 4.299 11.969 1.00 94.69 84 LEU A C 1
ATOM 662 O O . LEU A 1 84 ? 7.668 3.208 11.828 1.00 94.69 84 LEU A O 1
ATOM 666 N N . ARG A 1 85 ? 8.424 4.860 13.155 1.00 96.25 85 ARG A N 1
ATOM 667 C CA . ARG A 1 85 ? 7.940 4.268 14.396 1.00 96.25 85 ARG A CA 1
ATOM 668 C C . ARG A 1 85 ? 6.496 4.687 14.633 1.00 96.25 85 ARG A C 1
ATOM 670 O O . ARG A 1 85 ? 6.192 5.881 14.637 1.00 96.25 85 ARG A O 1
ATOM 677 N N . LEU A 1 86 ? 5.620 3.707 14.815 1.00 96.38 86 LEU A N 1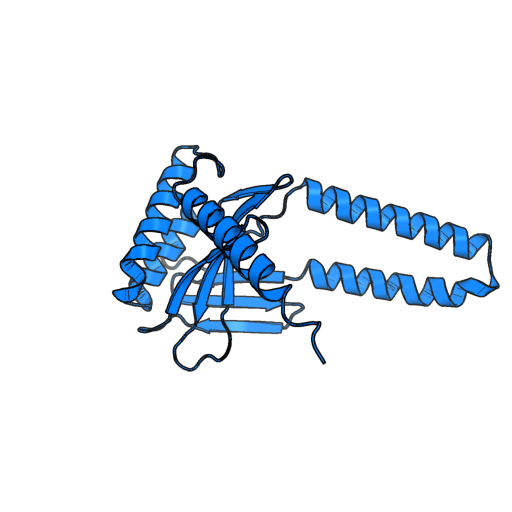
ATOM 678 C CA . LEU A 1 86 ? 4.248 3.932 15.241 1.00 96.38 86 LEU A CA 1
ATOM 679 C C . LEU A 1 86 ? 4.260 4.303 16.721 1.00 96.38 86 LEU A C 1
ATOM 681 O O . LEU A 1 86 ? 4.788 3.579 17.563 1.00 96.38 86 LEU A O 1
ATOM 685 N N . VAL A 1 87 ? 3.704 5.469 17.018 1.00 96.56 87 VAL A N 1
ATOM 686 C CA . VAL A 1 87 ? 3.597 6.017 18.374 1.00 96.56 87 VAL A CA 1
ATOM 687 C C . VAL A 1 87 ? 2.196 6.589 18.594 1.00 96.56 87 VAL A C 1
ATOM 689 O O . VAL A 1 87 ? 1.513 6.901 17.604 1.00 96.56 87 VAL A O 1
ATOM 692 N N . PRO A 1 88 ? 1.756 6.774 19.851 1.00 96.88 88 PRO A N 1
ATOM 693 C CA . PRO A 1 88 ? 0.481 7.418 20.129 1.00 96.88 88 PRO A CA 1
ATOM 694 C C . PRO A 1 88 ? 0.385 8.782 19.434 1.00 96.88 88 PRO A C 1
ATOM 696 O O . PRO A 1 88 ? 1.338 9.561 19.440 1.00 96.88 88 PRO A O 1
ATOM 699 N N . GLY A 1 89 ? -0.748 9.049 18.781 1.00 93.88 89 GLY A N 1
ATOM 700 C CA . GLY A 1 89 ? -0.949 10.279 18.004 1.00 93.88 89 GLY A CA 1
ATOM 701 C C . GLY A 1 89 ? -0.404 10.242 16.571 1.00 93.88 89 GLY A C 1
ATOM 702 O O . GLY A 1 89 ? -0.463 11.252 15.874 1.00 93.88 89 GLY A O 1
ATOM 703 N N . THR A 1 90 ? 0.101 9.099 16.098 1.00 96.94 90 THR A N 1
ATOM 704 C CA . THR A 1 90 ? 0.352 8.893 14.662 1.00 96.94 90 THR A CA 1
ATOM 705 C C . THR A 1 90 ? -0.959 9.074 13.895 1.00 96.94 90 THR A C 1
ATOM 707 O O . THR A 1 90 ? -1.929 8.366 14.161 1.00 96.94 90 THR A O 1
ATOM 710 N N . GLU A 1 91 ? -1.000 10.001 12.934 1.00 97.25 91 GLU A N 1
ATOM 711 C CA . GLU A 1 91 ? -2.139 10.127 12.024 1.00 97.25 91 GLU A CA 1
ATOM 712 C C . GLU A 1 91 ? -2.183 8.891 11.123 1.00 97.25 91 GLU A C 1
ATOM 714 O O . GLU A 1 91 ? -1.192 8.547 10.464 1.00 97.25 91 GLU A O 1
ATOM 719 N N . VAL A 1 92 ? -3.349 8.253 11.072 1.00 97.81 92 VAL A N 1
ATOM 720 C CA . VAL A 1 92 ? -3.598 7.062 10.264 1.00 97.81 92 VAL A CA 1
ATOM 721 C C . VAL A 1 92 ? -4.866 7.281 9.456 1.00 97.81 92 VAL A C 1
ATOM 723 O O . VAL A 1 92 ? -5.908 7.619 10.013 1.00 97.81 92 VAL A O 1
ATOM 726 N N . ALA A 1 93 ? -4.784 7.085 8.143 1.00 97.62 93 ALA A N 1
ATOM 727 C CA . ALA A 1 93 ? -5.933 7.212 7.254 1.00 97.62 93 ALA A CA 1
ATOM 728 C C . ALA A 1 93 ? -5.834 6.249 6.069 1.00 97.62 93 ALA A C 1
ATOM 730 O O . ALA A 1 93 ? -4.744 6.006 5.552 1.00 97.62 93 ALA A O 1
ATOM 731 N N . LEU A 1 94 ? -6.980 5.760 5.595 1.00 97.31 94 LEU A N 1
ATOM 732 C CA . LEU A 1 94 ? -7.094 5.141 4.276 1.00 97.31 94 LEU A CA 1
ATOM 733 C C . LEU A 1 94 ? -7.390 6.237 3.253 1.00 97.31 94 LEU A C 1
ATOM 735 O O . LEU A 1 94 ? -8.376 6.962 3.381 1.00 97.31 94 LEU A O 1
ATOM 739 N N . VAL A 1 95 ? -6.514 6.389 2.263 1.00 95.94 95 VAL A N 1
ATOM 740 C CA . VAL A 1 95 ? -6.572 7.478 1.285 1.00 95.94 95 VAL A CA 1
ATOM 741 C C . VAL A 1 95 ? -6.528 6.901 -0.131 1.00 95.94 95 VAL A C 1
ATOM 743 O O . VAL A 1 95 ? -5.603 6.146 -0.444 1.00 95.94 95 VAL A O 1
ATOM 746 N N . PRO A 1 96 ? -7.491 7.240 -1.005 1.00 94.75 96 PRO A N 1
ATOM 747 C CA . PRO A 1 96 ? -7.428 6.863 -2.410 1.00 94.75 96 PRO A CA 1
ATOM 748 C C . PRO A 1 96 ? -6.313 7.649 -3.109 1.00 94.75 96 PRO A C 1
ATOM 750 O O . PRO A 1 96 ? -6.143 8.844 -2.870 1.00 94.75 96 PRO A O 1
ATOM 753 N N . ASN A 1 97 ? -5.559 7.002 -3.995 1.00 90.81 97 ASN A N 1
ATOM 754 C CA . ASN A 1 97 ? -4.485 7.655 -4.752 1.00 90.81 97 ASN A CA 1
ATOM 755 C C . ASN A 1 97 ? -4.949 8.255 -6.094 1.00 90.81 97 ASN A C 1
ATOM 757 O O . ASN A 1 97 ? -4.117 8.748 -6.850 1.00 90.81 97 ASN A O 1
ATOM 761 N N . GLY A 1 98 ? -6.245 8.163 -6.414 1.00 85.69 98 GLY A N 1
ATOM 762 C CA . GLY A 1 98 ? -6.828 8.626 -7.680 1.00 85.69 98 GLY A CA 1
ATOM 763 C C . GLY A 1 98 ? -6.571 7.715 -8.889 1.00 85.69 98 GLY A C 1
ATOM 764 O O . GLY A 1 98 ? -7.186 7.913 -9.926 1.00 85.69 98 GLY A O 1
ATOM 765 N N . ALA A 1 99 ? -5.730 6.690 -8.751 1.00 86.06 99 ALA A N 1
ATOM 766 C CA . ALA A 1 99 ? -5.379 5.730 -9.798 1.00 86.06 99 ALA A CA 1
ATOM 767 C C . ALA A 1 99 ? -5.905 4.322 -9.470 1.00 86.06 99 ALA A C 1
ATOM 769 O O . ALA A 1 99 ? -5.218 3.330 -9.694 1.00 86.06 99 ALA A O 1
ATOM 770 N N . GLY A 1 100 ? -7.090 4.239 -8.856 1.00 88.56 100 GLY A N 1
ATOM 771 C CA . GLY A 1 100 ? -7.721 2.967 -8.493 1.00 88.56 100 GLY A CA 1
ATOM 772 C C . GLY A 1 100 ? -7.076 2.233 -7.314 1.00 88.56 100 GLY A C 1
ATOM 773 O O . GLY A 1 100 ? -7.381 1.071 -7.087 1.00 88.56 100 GLY A O 1
ATOM 774 N N . ALA A 1 101 ? -6.198 2.868 -6.534 1.00 92.44 101 ALA A N 1
ATOM 775 C CA . ALA A 1 101 ? -5.542 2.233 -5.392 1.00 92.44 101 ALA A CA 1
ATOM 776 C C . ALA A 1 101 ? -5.836 2.946 -4.067 1.00 92.44 101 ALA A C 1
ATOM 778 O O . ALA A 1 101 ? -5.975 4.169 -3.999 1.00 92.44 101 ALA A O 1
ATOM 779 N N . LEU A 1 102 ? -5.920 2.157 -2.997 1.00 95.94 102 LEU A N 1
ATOM 780 C CA . LEU A 1 102 ? -6.154 2.615 -1.636 1.00 95.94 102 LEU A CA 1
ATOM 781 C C . LEU A 1 102 ? -4.872 2.448 -0.829 1.00 95.94 102 LEU A C 1
ATOM 783 O O . LEU A 1 102 ? -4.300 1.356 -0.748 1.00 95.94 102 LEU A O 1
ATOM 787 N N . LEU A 1 103 ? -4.425 3.545 -0.229 1.00 95.88 103 LEU A N 1
ATOM 788 C CA . LEU A 1 103 ? -3.196 3.615 0.542 1.00 95.88 103 LEU A CA 1
ATOM 789 C C . LEU A 1 103 ? -3.514 3.783 2.027 1.00 95.88 103 LEU A C 1
ATOM 791 O O . LEU A 1 103 ? -4.320 4.632 2.395 1.00 95.88 103 LEU A O 1
ATOM 795 N N . LEU A 1 104 ? -2.819 3.050 2.889 1.00 97.38 104 LEU A N 1
ATOM 796 C CA . LEU A 1 104 ? -2.710 3.361 4.308 1.00 97.38 104 LEU A CA 1
ATOM 797 C C . LEU A 1 104 ? -1.642 4.441 4.479 1.00 97.38 104 LEU A C 1
ATOM 799 O O . LEU A 1 104 ? -0.447 4.188 4.310 1.00 97.38 104 LEU A O 1
ATOM 803 N N . ALA A 1 105 ? -2.086 5.656 4.773 1.00 97.06 105 ALA A N 1
ATOM 804 C CA . ALA A 1 105 ? -1.239 6.796 5.067 1.00 97.06 105 ALA A CA 1
ATOM 805 C C . ALA A 1 105 ? -0.905 6.828 6.562 1.00 97.06 105 ALA A C 1
ATOM 807 O O . ALA A 1 105 ? -1.804 6.835 7.399 1.00 97.06 105 ALA A O 1
ATOM 808 N N . LEU A 1 106 ? 0.388 6.889 6.875 1.00 97.06 106 LEU A N 1
ATOM 809 C CA . LEU A 1 106 ? 0.931 6.958 8.228 1.00 97.06 106 LEU A CA 1
ATOM 810 C C . LEU A 1 106 ? 1.761 8.231 8.384 1.00 97.06 106 LEU A C 1
ATOM 812 O O . LEU A 1 106 ? 2.659 8.494 7.575 1.00 97.06 106 LEU A O 1
ATOM 816 N N . ARG A 1 107 ? 1.499 9.010 9.433 1.00 96.88 107 ARG A N 1
ATOM 817 C CA . ARG A 1 107 ? 2.301 10.190 9.779 1.00 96.88 107 ARG A CA 1
ATOM 818 C C . ARG A 1 107 ? 2.478 10.301 11.292 1.00 96.88 107 ARG A C 1
ATOM 820 O O . ARG A 1 107 ? 1.546 10.713 11.975 1.00 96.88 107 ARG A O 1
ATOM 827 N N . PRO A 1 108 ? 3.668 9.974 11.817 1.00 95.12 108 PRO A N 1
ATOM 828 C CA . PRO A 1 108 ? 3.972 10.203 13.219 1.00 95.12 108 PRO A CA 1
ATOM 829 C C . PRO A 1 108 ? 3.893 11.692 13.576 1.00 95.12 108 PRO A C 1
ATOM 831 O O . PRO A 1 108 ? 4.110 12.543 12.699 1.00 95.12 108 PRO A O 1
ATOM 834 N N . PRO A 1 109 ? 3.667 12.023 14.856 1.00 94.50 109 PRO A N 1
ATOM 835 C CA . PRO A 1 109 ? 3.774 13.390 15.347 1.00 94.50 109 PRO A CA 1
ATOM 836 C C . PRO A 1 109 ? 5.121 14.015 14.960 1.00 94.50 109 PRO A C 1
ATOM 838 O O . PRO A 1 109 ? 6.165 13.367 15.023 1.00 94.50 109 PRO A O 1
ATOM 841 N N . GLY A 1 110 ? 5.102 15.266 14.498 1.00 92.56 110 GLY A N 1
ATOM 842 C CA . GLY A 1 110 ? 6.308 15.985 14.063 1.00 92.56 110 GLY A CA 1
ATOM 843 C C . GLY A 1 110 ? 6.873 15.565 12.697 1.00 92.56 110 GLY A C 1
ATOM 844 O O . GLY A 1 110 ? 7.727 16.260 12.143 1.00 92.56 110 GLY A O 1
ATOM 845 N N . ALA A 1 111 ? 6.382 14.484 12.078 1.00 92.94 111 ALA A N 1
ATOM 846 C CA . ALA A 1 111 ? 6.831 14.099 10.746 1.00 92.94 111 ALA A CA 1
ATOM 847 C C . ALA A 1 111 ? 6.291 15.068 9.676 1.00 92.94 111 ALA A C 1
ATOM 849 O O . ALA A 1 111 ? 5.086 15.303 9.558 1.00 92.94 111 ALA A O 1
ATOM 850 N N . ARG A 1 112 ? 7.180 15.588 8.817 1.00 91.69 112 ARG A N 1
ATOM 851 C CA . ARG A 1 112 ? 6.790 16.439 7.671 1.00 91.69 112 ARG A CA 1
ATOM 852 C C . ARG A 1 112 ? 6.114 15.673 6.532 1.00 91.69 112 ARG A C 1
ATOM 854 O O . ARG A 1 112 ? 5.377 16.262 5.754 1.00 91.69 112 ARG A O 1
ATOM 861 N N . ARG A 1 113 ? 6.400 14.375 6.384 1.00 91.06 113 ARG A N 1
ATOM 862 C CA . ARG A 1 113 ? 5.946 13.556 5.247 1.00 91.06 113 ARG A CA 1
ATOM 863 C C . ARG A 1 113 ? 5.220 12.308 5.730 1.00 91.06 113 ARG A C 1
ATOM 865 O O . ARG A 1 113 ? 5.661 11.691 6.695 1.00 91.06 113 ARG A O 1
ATOM 872 N N . ARG A 1 114 ? 4.172 11.929 4.996 1.00 94.31 114 ARG A N 1
ATOM 873 C CA . ARG A 1 114 ? 3.456 10.657 5.135 1.00 94.31 114 ARG A CA 1
ATOM 874 C C . ARG A 1 114 ? 4.247 9.512 4.508 1.00 94.31 114 ARG A C 1
ATOM 876 O O . ARG A 1 114 ? 4.882 9.684 3.464 1.00 94.31 114 ARG A O 1
ATOM 883 N N . THR A 1 115 ? 4.157 8.345 5.126 1.00 93.88 115 THR A N 1
ATOM 884 C CA . THR A 1 115 ? 4.506 7.065 4.507 1.00 93.88 115 THR A CA 1
ATOM 885 C C . THR A 1 115 ? 3.220 6.394 4.062 1.00 93.88 115 THR A C 1
ATOM 887 O O . THR A 1 115 ? 2.216 6.455 4.765 1.00 93.88 115 THR A O 1
ATOM 890 N N . TYR A 1 116 ? 3.250 5.769 2.891 1.00 93.56 116 TYR A N 1
ATOM 891 C CA . TYR A 1 116 ? 2.088 5.125 2.297 1.00 93.56 116 TYR A CA 1
ATOM 892 C C . TYR A 1 116 ? 2.360 3.637 2.111 1.00 93.56 116 TYR A C 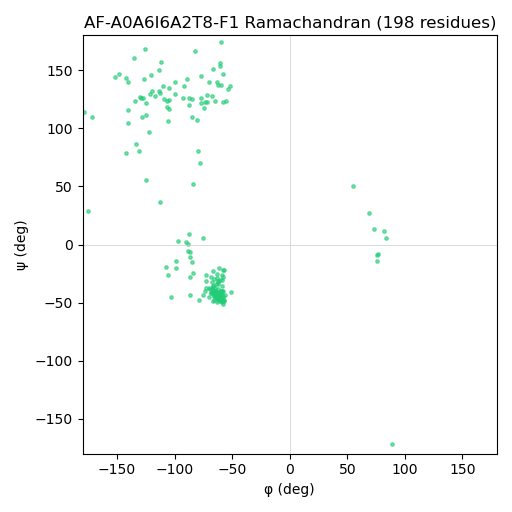1
ATOM 894 O O . TYR A 1 116 ? 3.411 3.272 1.577 1.00 93.56 116 TYR A O 1
ATOM 902 N N . LEU A 1 117 ? 1.412 2.804 2.529 1.00 94.25 117 LEU A N 1
ATOM 903 C CA . LEU A 1 117 ? 1.393 1.370 2.257 1.00 94.25 117 LEU A CA 1
ATOM 904 C C . LEU A 1 117 ? 0.206 1.075 1.348 1.00 94.25 117 LEU A C 1
ATOM 906 O O . LEU A 1 117 ? -0.897 1.541 1.607 1.00 94.25 117 LEU A O 1
ATOM 910 N N . LEU A 1 118 ? 0.420 0.321 0.277 1.00 94.62 118 LEU A N 1
ATOM 911 C CA . LEU A 1 118 ? -0.653 -0.053 -0.639 1.00 94.62 118 LEU A CA 1
ATOM 912 C C . LEU A 1 118 ? -1.492 -1.173 -0.015 1.00 94.62 118 LEU A C 1
ATOM 914 O O . LEU A 1 118 ? -0.941 -2.219 0.315 1.00 94.62 118 LEU A O 1
ATOM 918 N N . ILE A 1 119 ? -2.797 -0.950 0.152 1.00 96.38 119 ILE A N 1
ATOM 919 C CA . ILE A 1 119 ? -3.724 -1.890 0.809 1.00 96.38 119 ILE A CA 1
ATOM 920 C C . ILE A 1 119 ? -4.581 -2.632 -0.212 1.00 96.38 119 ILE A C 1
ATOM 922 O O . ILE A 1 119 ? -4.744 -3.847 -0.126 1.00 96.38 119 ILE A O 1
ATOM 926 N N . LEU A 1 120 ? -5.108 -1.892 -1.184 1.00 95.44 120 LEU A N 1
ATOM 927 C CA . LEU A 1 120 ? -6.015 -2.388 -2.210 1.00 95.44 120 LEU A CA 1
ATOM 928 C C . LEU A 1 120 ? -5.654 -1.727 -3.538 1.00 95.44 120 LEU A C 1
ATOM 930 O O . LEU A 1 120 ? -5.359 -0.533 -3.572 1.00 95.44 120 LEU A O 1
ATOM 934 N N . SER A 1 121 ? -5.691 -2.490 -4.622 1.00 94.12 121 SER A N 1
ATOM 935 C CA . SER A 1 121 ? -5.566 -1.987 -5.986 1.00 94.12 121 SER A CA 1
ATOM 936 C C . SER A 1 121 ? -6.711 -2.539 -6.826 1.00 94.12 121 SER A C 1
ATOM 938 O O . SER A 1 121 ? -6.926 -3.749 -6.863 1.00 94.12 121 SER A O 1
ATOM 940 N N . MET A 1 122 ? -7.445 -1.639 -7.468 1.00 92.12 122 MET A N 1
ATOM 941 C CA . MET A 1 122 ? -8.553 -1.887 -8.382 1.00 92.12 122 MET A CA 1
ATOM 942 C C . MET A 1 122 ? -8.358 -1.008 -9.616 1.00 92.12 122 MET A C 1
ATOM 944 O O . MET A 1 122 ? -8.840 0.118 -9.708 1.00 92.12 122 MET A O 1
ATOM 948 N N . THR A 1 123 ? -7.600 -1.537 -10.559 1.00 88.62 123 THR A N 1
ATOM 949 C CA . THR A 1 123 ? -7.352 -0.951 -11.877 1.00 88.62 123 THR A CA 1
ATOM 950 C C . THR A 1 123 ? -7.713 -1.981 -12.936 1.00 88.62 123 THR A C 1
ATOM 952 O O . THR A 1 123 ? -7.827 -3.167 -12.623 1.00 88.62 123 THR A O 1
ATOM 955 N N . ASP A 1 124 ? -7.786 -1.567 -14.198 1.00 83.19 124 ASP A N 1
ATOM 956 C CA . ASP A 1 124 ? -8.039 -2.486 -15.318 1.00 83.19 124 ASP A CA 1
ATOM 957 C C . ASP A 1 124 ? -7.003 -3.621 -15.412 1.00 83.19 124 ASP A C 1
ATOM 959 O O . ASP A 1 124 ? -7.270 -4.684 -15.967 1.00 83.19 124 ASP A O 1
ATOM 963 N N . TYR A 1 125 ? -5.814 -3.415 -14.835 1.00 81.00 125 TYR A N 1
ATOM 964 C CA . TYR A 1 125 ? -4.684 -4.340 -14.918 1.00 81.00 125 TYR A CA 1
ATOM 965 C C . TYR A 1 125 ? -4.389 -5.090 -13.618 1.00 81.00 125 TYR A C 1
ATOM 967 O O . TYR A 1 125 ? -3.661 -6.086 -13.640 1.00 81.00 125 TYR A O 1
ATOM 975 N N . VAL A 1 126 ? -4.876 -4.589 -12.483 1.00 87.00 126 VAL A N 1
ATOM 976 C CA . VAL A 1 126 ? -4.582 -5.107 -11.143 1.00 87.00 126 VAL A CA 1
ATOM 977 C C . VAL A 1 126 ? -5.850 -5.048 -10.315 1.00 87.00 126 VAL A C 1
ATOM 979 O O . VAL A 1 126 ? -6.314 -3.963 -9.974 1.00 87.00 126 VAL A O 1
ATOM 982 N N . GLU A 1 127 ? -6.338 -6.214 -9.921 1.00 92.06 127 GLU A N 1
ATOM 983 C CA . GLU A 1 127 ? -7.381 -6.359 -8.919 1.00 92.06 127 GLU A CA 1
ATOM 984 C C . GLU A 1 127 ? -6.830 -7.232 -7.790 1.00 92.06 127 GLU A C 1
ATOM 986 O O . GLU A 1 127 ? -6.756 -8.454 -7.905 1.00 92.06 127 GLU A O 1
ATOM 991 N N . ALA A 1 128 ? -6.339 -6.594 -6.730 1.00 94.00 128 ALA A N 1
ATOM 992 C CA . ALA A 1 128 ? -5.661 -7.289 -5.644 1.00 94.00 128 ALA A CA 1
ATOM 993 C C . ALA A 1 128 ? -5.806 -6.547 -4.316 1.00 94.00 128 ALA A C 1
ATOM 995 O O . ALA A 1 128 ? -5.752 -5.318 -4.261 1.00 94.00 128 ALA A O 1
ATOM 996 N N . SER A 1 129 ? -5.920 -7.318 -3.238 1.00 96.06 129 SER A N 1
ATOM 997 C CA . SER A 1 129 ? -5.826 -6.855 -1.854 1.00 96.06 129 SER A CA 1
ATOM 998 C C . SER A 1 129 ? -4.558 -7.415 -1.219 1.00 96.06 129 SER A C 1
ATOM 1000 O O . SER A 1 129 ? -4.046 -8.449 -1.651 1.00 96.06 129 SER A O 1
ATOM 1002 N N . GLN A 1 130 ? -4.066 -6.759 -0.169 1.00 96.62 130 GLN A N 1
ATOM 1003 C CA . GLN A 1 130 ? -3.057 -7.367 0.694 1.00 96.62 130 GLN A CA 1
ATOM 1004 C C . GLN A 1 130 ? -3.575 -8.665 1.346 1.00 96.62 130 GLN A C 1
ATOM 1006 O O . GLN A 1 130 ? -4.790 -8.791 1.544 1.00 96.62 130 GLN A O 1
ATOM 1011 N N . PRO A 1 131 ? -2.673 -9.605 1.700 1.00 95.81 131 PRO A N 1
ATOM 1012 C CA . PRO A 1 131 ? -3.035 -10.844 2.384 1.00 95.81 131 PRO A CA 1
ATOM 1013 C C . PRO A 1 131 ? -3.752 -10.591 3.719 1.00 95.81 131 PRO A C 1
ATOM 1015 O O . PRO A 1 131 ? -3.419 -9.621 4.414 1.00 95.81 131 PRO A O 1
ATOM 1018 N N . PRO A 1 132 ? -4.700 -11.458 4.114 1.00 97.12 132 PRO A N 1
ATOM 1019 C CA . PRO A 1 132 ? -5.515 -11.247 5.309 1.00 97.12 132 PRO A CA 1
ATOM 1020 C C . PRO A 1 132 ? -4.681 -11.218 6.599 1.00 97.12 132 PRO A C 1
ATOM 1022 O O . PRO A 1 132 ? -4.959 -10.430 7.500 1.00 97.12 132 PRO A O 1
ATOM 1025 N N . GLU A 1 133 ? -3.604 -11.997 6.679 1.00 96.12 133 GLU A N 1
ATOM 1026 C CA . GLU A 1 133 ? -2.682 -12.040 7.819 1.00 96.12 133 GLU A CA 1
ATOM 1027 C C . GLU A 1 133 ? -1.949 -10.708 7.988 1.00 96.12 133 GLU A C 1
ATOM 1029 O O . GLU A 1 133 ? -1.807 -10.207 9.104 1.00 96.12 133 GLU A O 1
ATOM 1034 N N . LEU A 1 134 ? -1.526 -10.098 6.875 1.00 96.12 134 LEU A N 1
ATOM 1035 C CA . LEU A 1 134 ? -0.871 -8.794 6.895 1.00 96.12 134 LEU A CA 1
ATOM 1036 C C . LEU A 1 134 ? -1.854 -7.696 7.311 1.00 96.12 134 LEU A C 1
ATOM 1038 O O . LEU A 1 134 ? -1.498 -6.824 8.100 1.00 96.12 134 LEU A O 1
ATOM 1042 N N . LEU A 1 135 ? -3.088 -7.740 6.805 1.00 97.62 135 LEU A N 1
ATOM 1043 C CA . LEU A 1 135 ? -4.131 -6.775 7.151 1.00 97.62 135 LEU A CA 1
ATOM 1044 C C . LEU A 1 135 ? -4.503 -6.838 8.638 1.00 97.62 135 LEU A C 1
ATOM 1046 O O . LEU A 1 135 ? -4.552 -5.792 9.288 1.00 97.62 135 LEU A O 1
ATOM 1050 N N . ARG A 1 136 ? -4.690 -8.045 9.196 1.00 97.81 136 ARG A N 1
ATOM 1051 C CA . ARG A 1 136 ? -4.913 -8.231 10.642 1.00 97.81 136 ARG A CA 1
ATOM 1052 C C . ARG A 1 136 ? -3.705 -7.770 11.453 1.00 97.81 136 ARG A C 1
ATOM 1054 O O . ARG A 1 136 ? -3.868 -6.983 12.378 1.00 97.81 136 ARG A O 1
ATOM 1061 N N . GLY A 1 137 ? -2.492 -8.155 11.050 1.00 96.19 137 GLY A N 1
ATOM 1062 C CA . GLY A 1 137 ? -1.258 -7.735 11.719 1.00 96.19 137 GLY A CA 1
ATOM 1063 C C . GLY A 1 137 ? -1.068 -6.214 11.743 1.00 96.19 137 GLY A C 1
ATOM 1064 O O . GLY A 1 137 ? -0.678 -5.653 12.771 1.00 96.19 137 GLY A O 1
ATOM 1065 N N . LEU A 1 138 ? -1.392 -5.526 10.643 1.00 96.88 138 LEU A N 1
ATOM 1066 C CA . LEU A 1 138 ? -1.427 -4.063 10.587 1.00 96.88 138 LEU A CA 1
ATOM 1067 C C . LEU A 1 138 ? -2.487 -3.499 11.537 1.00 96.88 138 LEU A C 1
ATOM 1069 O O . LEU A 1 138 ? -2.167 -2.612 12.323 1.00 96.88 138 LEU A O 1
ATOM 1073 N N . ALA A 1 139 ? -3.716 -4.017 11.500 1.00 97.62 139 ALA A N 1
ATOM 1074 C CA . ALA A 1 139 ? -4.801 -3.563 12.368 1.00 97.62 139 ALA A CA 1
ATOM 1075 C C . ALA A 1 139 ? -4.429 -3.677 13.859 1.00 97.62 139 ALA A C 1
ATOM 1077 O O . ALA A 1 139 ? -4.533 -2.696 14.595 1.00 97.62 139 ALA A O 1
ATOM 1078 N N . ASP A 1 140 ? -3.907 -4.829 14.279 1.00 96.81 140 ASP A N 1
ATOM 1079 C CA . ASP A 1 140 ? -3.524 -5.097 15.669 1.00 96.81 140 ASP A CA 1
ATOM 1080 C C . ASP A 1 140 ? -2.372 -4.200 16.133 1.00 96.81 140 ASP A C 1
ATOM 1082 O O . ASP A 1 140 ? -2.342 -3.724 17.269 1.00 96.81 140 ASP A O 1
ATOM 1086 N N . THR A 1 141 ? -1.419 -3.921 15.245 1.00 96.38 141 THR A N 1
ATOM 1087 C CA . THR A 1 141 ? -0.279 -3.055 15.563 1.00 96.38 141 THR A CA 1
ATOM 1088 C C . THR A 1 141 ? -0.693 -1.587 15.628 1.00 96.38 141 THR A C 1
ATOM 1090 O O . THR A 1 141 ? -0.256 -0.866 16.522 1.00 96.38 141 THR A O 1
ATOM 1093 N N . LEU A 1 142 ? -1.569 -1.125 14.732 1.00 96.94 142 LEU A N 1
ATOM 1094 C CA . LEU A 1 142 ? -2.114 0.234 14.795 1.00 96.94 142 LEU A CA 1
ATOM 1095 C C . LEU A 1 142 ? -2.946 0.444 16.066 1.00 96.94 142 LEU A C 1
ATOM 1097 O O . LEU A 1 142 ? -2.843 1.499 16.691 1.00 96.94 142 LEU A O 1
ATOM 1101 N N . GLU A 1 143 ? -3.739 -0.552 16.465 1.00 96.88 143 GLU A N 1
ATOM 1102 C CA . GLU A 1 143 ? -4.495 -0.516 17.719 1.00 96.88 143 GLU A CA 1
ATOM 1103 C C . GLU A 1 143 ? -3.558 -0.458 18.931 1.00 96.88 143 GLU A C 1
ATOM 1105 O O . GLU A 1 143 ? -3.751 0.373 19.820 1.00 96.88 143 GLU A O 1
ATOM 1110 N N . ARG A 1 144 ? -2.498 -1.276 18.931 1.00 96.50 144 ARG A N 1
ATOM 1111 C CA . ARG A 1 144 ? -1.514 -1.330 20.018 1.00 96.50 144 ARG A CA 1
ATOM 1112 C C . ARG A 1 144 ? -0.699 -0.044 20.166 1.00 96.50 144 ARG A C 1
ATOM 1114 O O . ARG A 1 144 ? -0.472 0.392 21.290 1.00 96.50 144 ARG A O 1
ATOM 1121 N N . PHE A 1 145 ? -0.220 0.537 19.064 1.00 96.94 145 PHE A N 1
ATOM 1122 C CA . PHE A 1 145 ? 0.799 1.594 19.112 1.00 96.94 145 PHE A CA 1
ATOM 1123 C C . PHE A 1 145 ? 0.281 3.007 18.829 1.00 96.94 145 PHE A C 1
ATOM 1125 O O . PHE A 1 145 ? 0.893 3.963 19.294 1.00 96.94 145 PHE A O 1
ATOM 1132 N N . CYS A 1 146 ? -0.810 3.185 18.077 1.00 95.88 146 CYS A N 1
ATOM 1133 C CA . CYS A 1 146 ? -1.263 4.522 17.663 1.00 95.88 146 CYS A CA 1
ATOM 1134 C C . CYS A 1 146 ? -2.391 5.095 18.534 1.00 95.88 146 CYS A C 1
ATOM 1136 O O . CYS A 1 146 ? -2.572 6.315 18.567 1.00 95.88 146 CYS A O 1
ATOM 1138 N N . GLY A 1 147 ? -3.115 4.241 19.264 1.00 91.94 147 GLY A N 1
ATOM 1139 C CA . GLY A 1 147 ? -4.168 4.638 20.200 1.00 91.94 147 GLY A CA 1
ATOM 1140 C C . GLY A 1 147 ? -5.573 4.772 19.583 1.00 91.94 147 GLY A C 1
ATOM 1141 O O . GLY A 1 147 ? -5.792 4.417 18.427 1.00 91.94 147 GLY A O 1
ATOM 1142 N N . PRO A 1 148 ? -6.561 5.293 20.339 1.00 92.62 148 PRO A N 1
ATOM 1143 C CA . PRO A 1 148 ? -7.990 5.181 20.006 1.00 92.62 148 PRO A CA 1
ATOM 1144 C C . PRO A 1 148 ? -8.430 5.859 18.704 1.00 92.62 148 PRO A C 1
ATOM 1146 O O . PRO A 1 148 ? -9.424 5.447 18.106 1.00 92.62 148 PRO A O 1
ATOM 1149 N N . ALA A 1 149 ? -7.704 6.885 18.252 1.00 90.88 149 ALA A N 1
ATOM 1150 C CA . ALA A 1 149 ? -8.026 7.617 17.027 1.00 90.88 149 ALA A CA 1
ATOM 1151 C C . ALA A 1 149 ? -7.988 6.725 15.769 1.00 90.88 149 ALA A C 1
ATOM 1153 O O . ALA A 1 149 ? -8.610 7.054 14.762 1.00 90.88 149 ALA A O 1
ATOM 1154 N N . THR A 1 150 ? -7.302 5.577 15.820 1.00 96.00 150 THR A N 1
ATOM 1155 C CA . THR A 1 150 ? -7.175 4.653 14.685 1.00 96.00 150 THR A CA 1
ATOM 1156 C C . THR A 1 150 ? -8.292 3.615 14.598 1.00 96.00 150 THR A C 1
ATOM 1158 O O . THR A 1 150 ? -8.355 2.896 13.602 1.00 96.00 150 THR A O 1
ATOM 1161 N N . ARG A 1 151 ? -9.212 3.546 15.577 1.00 96.62 151 ARG A N 1
ATOM 1162 C CA . ARG A 1 151 ? -10.254 2.499 15.675 1.00 96.62 151 ARG A CA 1
ATOM 1163 C C . ARG A 1 151 ? -11.057 2.296 14.391 1.00 96.62 151 ARG A C 1
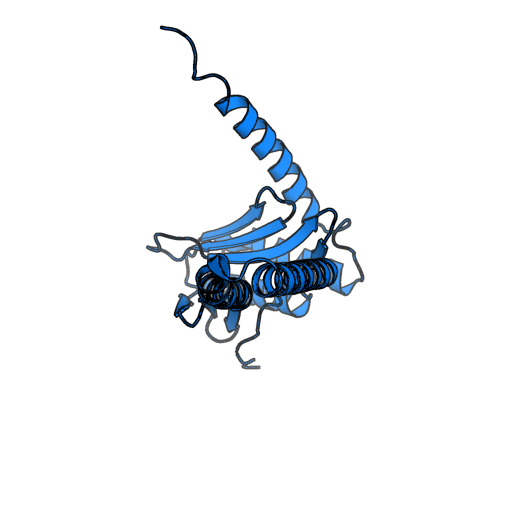ATOM 1165 O O . ARG A 1 151 ? -11.328 1.159 14.019 1.00 96.62 151 ARG A O 1
ATOM 1172 N N . ALA A 1 152 ? -11.414 3.379 13.700 1.00 96.94 152 ALA A N 1
ATOM 1173 C CA . ALA A 1 152 ? -12.163 3.290 12.447 1.00 96.94 152 ALA A CA 1
ATOM 1174 C C . ALA A 1 152 ? -11.359 2.574 11.347 1.00 96.94 152 ALA A C 1
ATOM 1176 O O . ALA A 1 152 ? -11.884 1.679 10.688 1.00 96.94 152 ALA A O 1
ATOM 1177 N N . VAL A 1 153 ? -10.075 2.920 11.198 1.00 97.62 153 VAL A N 1
ATOM 1178 C CA . VAL A 1 153 ? -9.169 2.282 10.230 1.00 97.62 153 VAL A CA 1
ATOM 1179 C C . VAL A 1 153 ? -8.867 0.839 10.632 1.00 97.62 153 VAL A C 1
ATOM 1181 O O . VAL A 1 153 ? -8.884 -0.042 9.782 1.00 97.62 153 VAL A O 1
ATOM 1184 N N . VAL A 1 154 ? -8.642 0.571 11.922 1.00 98.19 154 VAL A N 1
ATOM 1185 C CA . VAL A 1 154 ? -8.432 -0.787 12.454 1.00 98.19 154 VAL A CA 1
ATOM 1186 C C . VAL A 1 154 ? -9.617 -1.688 12.112 1.00 98.19 154 VAL A C 1
ATOM 1188 O O . VAL A 1 154 ? -9.418 -2.779 11.582 1.00 98.19 154 VAL A O 1
ATOM 1191 N N . ARG A 1 155 ? -10.850 -1.219 12.347 1.00 98.12 155 ARG A N 1
ATOM 1192 C CA . ARG A 1 155 ? -12.067 -1.959 11.992 1.00 98.12 155 ARG A CA 1
ATOM 1193 C C . ARG A 1 155 ? -12.129 -2.246 10.490 1.00 98.12 155 ARG A C 1
ATOM 1195 O O . ARG A 1 155 ? -12.303 -3.394 10.109 1.00 98.12 155 ARG A O 1
ATOM 1202 N N . GLN A 1 156 ? -11.903 -1.232 9.657 1.00 97.94 156 GLN A N 1
ATOM 1203 C CA . GLN A 1 156 ? -11.884 -1.364 8.195 1.00 97.94 156 GLN A CA 1
ATOM 1204 C C . GLN A 1 156 ? -10.833 -2.370 7.695 1.00 97.94 156 GLN A C 1
ATOM 1206 O O . GLN A 1 156 ? -11.101 -3.142 6.778 1.00 97.94 156 GLN A O 1
ATOM 1211 N N . LEU A 1 157 ? -9.640 -2.388 8.297 1.00 98.12 157 LEU A N 1
ATOM 1212 C CA . LEU A 1 157 ? -8.595 -3.357 7.960 1.00 98.12 157 LEU A CA 1
ATOM 1213 C C . LEU A 1 157 ? -8.976 -4.786 8.373 1.00 98.12 157 LEU A C 1
ATOM 1215 O O . LEU A 1 157 ? -8.700 -5.715 7.618 1.00 98.12 157 LEU A O 1
ATOM 1219 N N . ARG A 1 158 ? -9.624 -4.967 9.532 1.00 98.50 158 ARG A N 1
ATOM 1220 C CA . ARG A 1 158 ? -10.128 -6.275 9.988 1.00 98.50 158 ARG A CA 1
ATOM 1221 C C . ARG A 1 158 ? -11.255 -6.790 9.096 1.00 98.50 158 ARG A C 1
ATOM 1223 O O . ARG A 1 158 ? -11.151 -7.905 8.606 1.00 98.50 158 ARG A O 1
ATOM 1230 N N . GLU A 1 159 ? -12.248 -5.953 8.797 1.00 98.19 159 GLU A N 1
ATOM 1231 C CA . GLU A 1 159 ? -13.341 -6.279 7.866 1.00 98.19 159 GLU A CA 1
ATOM 1232 C C . GLU A 1 159 ? -12.797 -6.685 6.490 1.00 98.19 159 GLU A C 1
ATOM 1234 O O . GLU A 1 159 ? -13.219 -7.686 5.914 1.00 98.19 159 GLU A O 1
ATOM 1239 N N . GLN A 1 160 ? -11.805 -5.950 5.975 1.00 98.00 160 GLN A N 1
ATOM 1240 C CA . GLN A 1 160 ? -11.141 -6.315 4.727 1.00 98.00 160 GLN A CA 1
ATOM 1241 C C . GLN A 1 160 ? -10.393 -7.648 4.836 1.00 98.00 160 GLN A C 1
ATOM 1243 O O . GLN A 1 160 ? -10.417 -8.437 3.894 1.00 98.00 160 GLN A O 1
ATOM 1248 N N . ALA A 1 161 ? -9.716 -7.907 5.954 1.00 98.19 161 ALA A N 1
ATOM 1249 C CA . ALA A 1 161 ? -9.021 -9.169 6.159 1.00 98.19 161 ALA A CA 1
ATOM 1250 C C . ALA A 1 161 ? -9.992 -10.353 6.204 1.00 98.19 161 ALA A C 1
ATOM 1252 O O . ALA A 1 161 ? -9.725 -11.379 5.584 1.00 98.19 161 ALA A O 1
ATOM 1253 N N . ASP A 1 162 ? -11.119 -10.204 6.898 1.00 98.44 162 ASP A N 1
ATOM 1254 C CA . ASP A 1 162 ? -12.157 -11.230 6.991 1.00 98.44 162 ASP A CA 1
ATOM 1255 C C . ASP A 1 162 ? -12.784 -11.499 5.619 1.00 98.44 162 ASP A C 1
ATOM 1257 O O . ASP A 1 162 ? -12.929 -12.654 5.220 1.00 98.44 162 ASP A O 1
ATOM 1261 N N . HIS A 1 163 ? -13.048 -10.442 4.847 1.00 97.94 163 HIS A N 1
ATOM 1262 C CA . HIS A 1 163 ? -13.528 -10.545 3.469 1.00 97.94 163 HIS A CA 1
ATOM 1263 C C . HIS A 1 163 ? -12.564 -11.325 2.567 1.00 97.94 163 HIS A C 1
ATOM 1265 O O . HIS A 1 163 ? -12.977 -12.256 1.878 1.00 97.94 163 HIS A O 1
ATOM 1271 N N . VAL A 1 164 ? -11.271 -10.982 2.586 1.00 97.44 164 VAL A N 1
ATOM 1272 C CA . VAL A 1 164 ? -10.251 -11.670 1.773 1.00 97.44 164 VAL A CA 1
ATOM 1273 C C . VAL A 1 164 ? -10.071 -13.120 2.230 1.00 97.44 164 VAL A C 1
ATOM 1275 O O . VAL A 1 164 ? -9.969 -14.013 1.392 1.00 97.44 164 VAL A O 1
ATOM 1278 N N . ALA A 1 165 ? -10.075 -13.375 3.542 1.00 97.69 165 ALA A N 1
ATOM 1279 C CA . ALA A 1 165 ? -10.003 -14.728 4.091 1.00 97.69 165 ALA A CA 1
ATOM 1280 C C . ALA A 1 165 ? -11.214 -15.588 3.685 1.00 97.69 165 ALA A C 1
ATOM 1282 O O . ALA A 1 165 ? -11.064 -16.787 3.468 1.00 97.69 165 ALA A O 1
ATOM 1283 N N . GLY A 1 166 ? -12.392 -14.975 3.526 1.00 97.81 166 GLY A N 1
ATOM 1284 C CA . GLY A 1 166 ? -13.602 -15.614 3.005 1.00 97.81 166 GLY A CA 1
ATOM 1285 C C . GLY A 1 166 ? -13.615 -15.841 1.487 1.00 97.81 166 GLY A C 1
ATOM 1286 O O . GLY A 1 166 ? -14.640 -16.255 0.953 1.00 97.81 166 GLY A O 1
ATOM 1287 N N . GLY A 1 167 ? -12.520 -15.557 0.772 1.00 97.38 167 GLY A N 1
ATOM 1288 C CA . GLY A 1 167 ? -12.443 -15.682 -0.689 1.00 97.38 167 GLY A CA 1
ATOM 1289 C C . GLY A 1 167 ? -13.024 -14.487 -1.451 1.00 97.38 167 GLY A C 1
ATOM 1290 O O . GLY A 1 167 ? -13.207 -14.552 -2.667 1.00 97.38 167 GLY A O 1
ATOM 1291 N N . GLY A 1 168 ? -13.313 -13.387 -0.756 1.00 96.44 168 GLY A N 1
ATOM 1292 C CA . GLY A 1 168 ? -13.807 -12.161 -1.356 1.00 96.44 168 GLY A CA 1
ATOM 1293 C C . GLY A 1 168 ? -12.800 -11.522 -2.316 1.00 96.44 168 GLY A C 1
ATOM 1294 O O . GLY A 1 168 ? -11.598 -11.457 -2.056 1.00 96.44 168 GLY A O 1
ATOM 1295 N N . THR A 1 169 ? -13.305 -11.005 -3.436 1.00 94.31 169 THR A N 1
ATOM 1296 C CA . THR A 1 169 ? -12.496 -10.294 -4.441 1.00 94.31 169 THR A CA 1
ATOM 1297 C C . THR A 1 169 ? -12.264 -8.833 -4.051 1.00 94.31 169 THR A C 1
ATOM 1299 O O . THR A 1 169 ? -12.945 -8.293 -3.172 1.00 94.31 169 THR A O 1
ATOM 1302 N N . ALA A 1 170 ? -11.323 -8.158 -4.719 1.00 92.19 170 ALA A N 1
ATOM 1303 C CA . ALA A 1 170 ? -11.109 -6.729 -4.501 1.00 92.19 170 ALA A CA 1
ATOM 1304 C C . ALA A 1 170 ? -12.295 -5.881 -5.001 1.00 92.19 170 ALA A C 1
ATOM 1306 O O . ALA A 1 170 ? -12.628 -4.905 -4.337 1.00 92.19 170 ALA A O 1
ATOM 1307 N N . ARG A 1 171 ? -13.015 -6.281 -6.061 1.00 91.44 171 ARG A N 1
ATOM 1308 C CA . ARG A 1 171 ? -14.276 -5.632 -6.477 1.00 91.44 171 ARG A CA 1
ATOM 1309 C C . ARG A 1 171 ? -15.367 -5.666 -5.418 1.00 91.44 171 ARG A C 1
ATOM 1311 O O . ARG A 1 171 ? -16.075 -4.681 -5.245 1.00 91.44 171 ARG A O 1
ATOM 1318 N N . THR A 1 172 ? -15.501 -6.783 -4.713 1.00 9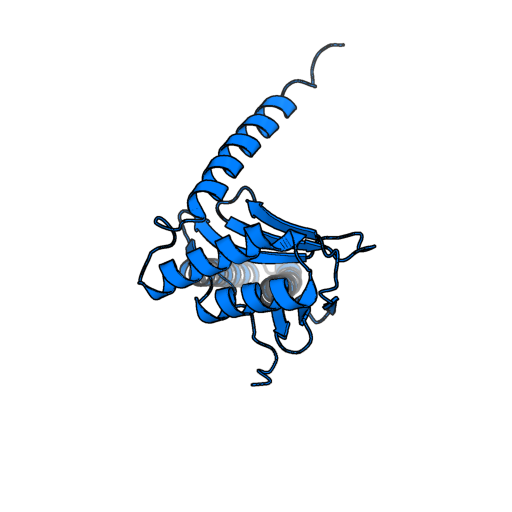4.69 172 THR A N 1
ATOM 1319 C CA . THR A 1 172 ? -16.512 -6.955 -3.660 1.00 94.69 172 THR A CA 1
ATOM 1320 C C . THR A 1 172 ? -16.020 -6.467 -2.295 1.00 94.69 172 THR A C 1
ATOM 1322 O O . THR A 1 172 ? -16.669 -6.726 -1.288 1.00 94.69 172 THR A O 1
ATOM 1325 N N . SER A 1 173 ? -14.861 -5.801 -2.244 1.00 95.12 173 SER A N 1
ATOM 1326 C CA . SER A 1 173 ? -14.233 -5.341 -1.007 1.00 95.12 173 SER A CA 1
ATOM 1327 C C . SER A 1 173 ? -15.107 -4.319 -0.267 1.00 95.12 173 SER A C 1
ATOM 1329 O O . SER A 1 173 ? -15.568 -3.359 -0.891 1.00 95.12 173 SER A O 1
ATOM 1331 N N . PRO A 1 174 ? -15.233 -4.409 1.072 1.00 94.88 174 PRO A N 1
ATOM 1332 C CA . PRO A 1 174 ? -15.839 -3.344 1.880 1.00 94.88 174 PRO A CA 1
ATOM 1333 C C . PRO A 1 174 ? -15.125 -1.986 1.734 1.00 94.88 174 PRO A C 1
ATOM 1335 O O . PRO A 1 174 ? -15.720 -0.934 1.963 1.00 94.88 174 PRO A O 1
ATOM 1338 N N . LEU A 1 175 ? -13.857 -1.978 1.307 1.00 95.12 175 LEU A N 1
ATOM 1339 C CA . LEU A 1 175 ? -13.081 -0.761 1.065 1.00 95.12 175 LEU A CA 1
ATOM 1340 C C . LEU A 1 175 ? -13.262 -0.189 -0.350 1.00 95.12 175 LEU A C 1
ATOM 1342 O O . LEU A 1 175 ? -12.844 0.946 -0.593 1.00 95.12 175 LEU A O 1
ATOM 1346 N N . ALA A 1 176 ? -13.900 -0.912 -1.277 1.00 91.88 176 ALA A N 1
ATOM 1347 C CA . ALA A 1 176 ? -14.108 -0.454 -2.656 1.00 91.88 176 ALA A CA 1
ATOM 1348 C C . ALA A 1 176 ? -14.938 0.844 -2.724 1.00 91.88 176 ALA A C 1
ATOM 1350 O O . ALA A 1 176 ? -14.706 1.705 -3.580 1.00 91.88 176 ALA A O 1
ATOM 1351 N N . ALA A 1 177 ? -15.848 1.049 -1.766 1.00 89.50 177 ALA A N 1
ATOM 1352 C CA . ALA A 1 177 ? -16.608 2.291 -1.647 1.00 89.50 177 ALA A CA 1
ATOM 1353 C C . ALA A 1 177 ? -15.685 3.518 -1.493 1.00 89.50 177 ALA A C 1
ATOM 1355 O O . ALA A 1 177 ? -15.906 4.545 -2.135 1.00 89.50 177 ALA A O 1
ATOM 1356 N N . LEU A 1 178 ? -14.597 3.401 -0.718 1.00 89.12 178 LEU A N 1
ATOM 1357 C CA . LEU A 1 178 ? -13.646 4.497 -0.483 1.00 89.12 178 LEU A CA 1
ATOM 1358 C C . LEU A 1 178 ? -12.888 4.908 -1.754 1.00 89.12 178 LEU A C 1
ATOM 1360 O O . LEU A 1 178 ? -12.530 6.077 -1.908 1.00 89.12 178 LEU A O 1
ATOM 1364 N N . LEU A 1 179 ? -12.669 3.969 -2.679 1.00 86.56 179 LEU A N 1
ATOM 1365 C CA . LEU A 1 179 ? -12.063 4.257 -3.980 1.00 86.56 179 LEU A CA 1
ATOM 1366 C C . LEU A 1 179 ? -13.008 5.067 -4.867 1.00 86.56 179 LEU A C 1
ATOM 1368 O O . LEU A 1 179 ? -12.599 6.080 -5.434 1.00 86.56 179 LEU A O 1
ATOM 1372 N N . THR A 1 180 ? -14.280 4.669 -4.921 1.00 76.06 180 THR A N 1
ATOM 1373 C CA . THR A 1 180 ? -15.306 5.317 -5.753 1.00 76.06 180 THR A CA 1
ATOM 1374 C C . THR A 1 180 ? -15.521 6.777 -5.342 1.00 76.06 180 THR A C 1
ATOM 1376 O O . THR A 1 180 ? -15.490 7.676 -6.184 1.00 76.06 180 THR A O 1
ATOM 1379 N N . TYR A 1 181 ? -15.631 7.049 -4.036 1.00 66.81 181 TYR A N 1
ATOM 1380 C CA . TYR A 1 181 ? -15.732 8.423 -3.526 1.00 66.81 181 TYR A CA 1
ATOM 1381 C C . TYR A 1 181 ? -14.471 9.257 -3.798 1.00 66.81 181 TYR A C 1
ATOM 1383 O O . TYR A 1 181 ? -14.565 10.459 -4.058 1.00 66.81 181 TYR A O 1
ATOM 1391 N N . GLY A 1 182 ? -13.291 8.631 -3.770 1.00 61.28 182 GLY A N 1
ATOM 1392 C CA . GLY A 1 182 ? -12.025 9.272 -4.117 1.00 61.28 182 GLY A CA 1
ATOM 1393 C C . GLY A 1 182 ? -11.972 9.750 -5.564 1.00 61.28 182 GLY A C 1
ATOM 1394 O O . GLY A 1 182 ? -11.621 10.902 -5.812 1.00 61.28 182 GLY A O 1
ATOM 1395 N N . VAL A 1 183 ? -12.360 8.885 -6.505 1.00 61.84 183 VAL A N 1
ATOM 1396 C CA . VAL A 1 183 ? -12.397 9.201 -7.942 1.00 61.84 183 VAL A CA 1
ATOM 1397 C C . VAL A 1 183 ? -13.380 10.338 -8.223 1.00 61.84 183 VAL A C 1
ATOM 1399 O O . VAL A 1 183 ? -13.018 11.303 -8.894 1.00 61.84 183 VAL A O 1
ATOM 1402 N N . LEU A 1 184 ? -14.581 10.297 -7.635 1.00 60.84 184 LEU A N 1
ATOM 1403 C CA . LEU A 1 184 ? -15.579 11.365 -7.779 1.00 60.84 184 LEU A CA 1
ATOM 1404 C C . LEU A 1 184 ? -15.075 12.713 -7.242 1.00 60.84 184 LEU A C 1
ATOM 1406 O O . LEU A 1 184 ? -15.266 13.757 -7.869 1.00 60.84 184 LEU A O 1
ATOM 1410 N N . ARG A 1 185 ? -14.391 12.710 -6.092 1.00 58.66 185 ARG A N 1
ATOM 1411 C CA . ARG A 1 185 ? -13.823 13.932 -5.509 1.00 58.66 185 ARG A CA 1
ATOM 1412 C C . ARG A 1 185 ? -12.641 14.466 -6.321 1.00 58.66 185 ARG A C 1
ATOM 1414 O O . ARG A 1 185 ? -12.522 15.680 -6.464 1.00 58.66 185 ARG A O 1
ATOM 1421 N N . ALA A 1 186 ? -11.797 13.586 -6.860 1.00 58.81 186 ALA A N 1
ATOM 1422 C CA . ALA A 1 186 ? -10.685 13.959 -7.731 1.00 58.81 186 ALA A CA 1
ATOM 1423 C C . ALA A 1 186 ? -11.179 14.560 -9.055 1.00 58.81 186 ALA A C 1
ATOM 1425 O O . ALA A 1 186 ? -10.694 15.616 -9.451 1.00 58.81 186 ALA A O 1
ATOM 1426 N N . ALA A 1 187 ? -12.198 13.962 -9.681 1.00 60.50 187 ALA A N 1
ATOM 1427 C CA . ALA A 1 187 ? -12.841 14.512 -10.874 1.00 60.50 187 ALA A CA 1
ATOM 1428 C C . ALA A 1 187 ? -13.436 15.908 -10.608 1.00 60.50 187 ALA A C 1
ATOM 1430 O O . ALA A 1 187 ? -13.238 16.832 -11.394 1.00 60.50 187 ALA A O 1
ATOM 1431 N N . LYS A 1 188 ? -14.081 16.103 -9.449 1.00 55.97 188 LYS A N 1
ATOM 1432 C CA . LYS A 1 188 ? -14.626 17.406 -9.037 1.00 55.97 188 LYS A CA 1
ATOM 1433 C C . LYS A 1 188 ? -13.540 18.459 -8.767 1.00 55.97 188 LYS A C 1
ATOM 1435 O O . LYS A 1 188 ? -13.719 19.618 -9.123 1.00 55.97 188 LYS A O 1
ATOM 1440 N N . ALA A 1 189 ? -12.419 18.072 -8.155 1.00 57.41 189 ALA A N 1
ATOM 1441 C CA . ALA A 1 189 ? -11.298 18.979 -7.892 1.00 57.41 189 ALA A CA 1
ATOM 1442 C C . ALA A 1 189 ? -10.516 19.334 -9.170 1.00 57.41 189 ALA A C 1
ATOM 1444 O O . ALA A 1 189 ? -10.114 20.482 -9.334 1.00 57.41 189 ALA A O 1
ATOM 1445 N N . GLY A 1 190 ? -10.351 18.381 -10.093 1.00 52.78 190 GLY A N 1
ATOM 1446 C CA . GLY A 1 190 ? -9.748 18.620 -11.407 1.00 52.78 190 GLY A CA 1
ATOM 1447 C C . GLY A 1 190 ? -10.604 19.525 -12.298 1.00 52.78 190 GLY A C 1
ATOM 1448 O O . GLY A 1 190 ? -10.062 20.379 -12.990 1.00 52.78 190 GLY A O 1
ATOM 1449 N N . GLY A 1 191 ? -11.935 19.413 -12.216 1.00 47.06 191 GLY A N 1
ATOM 1450 C CA . GLY A 1 191 ? -12.860 20.291 -12.943 1.00 47.06 191 GLY A CA 1
ATOM 1451 C C . GLY A 1 191 ? -12.868 21.746 -12.453 1.00 47.06 191 GLY A C 1
ATOM 1452 O O . GLY A 1 191 ? -13.109 22.652 -13.242 1.00 47.06 191 GLY A O 1
ATOM 1453 N N . ALA A 1 192 ? -12.554 21.993 -11.178 1.00 49.38 192 ALA A N 1
ATOM 1454 C CA . ALA A 1 192 ? -12.507 23.344 -10.609 1.00 49.38 192 ALA A CA 1
ATOM 1455 C C . ALA A 1 192 ? -11.164 24.074 -10.835 1.00 49.38 192 ALA A C 1
ATOM 1457 O O . ALA A 1 192 ? -11.098 25.286 -10.666 1.00 49.38 192 ALA A O 1
ATOM 1458 N N . GLY A 1 193 ? -10.100 23.362 -11.226 1.00 42.50 193 GLY A N 1
ATOM 1459 C CA . GLY A 1 193 ? -8.790 23.952 -11.541 1.00 42.50 193 GLY A CA 1
ATOM 1460 C C . GLY A 1 193 ? -8.634 24.437 -12.988 1.00 42.50 193 GLY A C 1
ATOM 1461 O O . GLY A 1 193 ? -7.620 25.044 -13.311 1.00 42.50 193 GLY A O 1
ATOM 1462 N N . GLY A 1 194 ? -9.614 24.169 -13.859 1.00 37.97 194 GLY A N 1
ATOM 1463 C CA . GLY A 1 194 ? -9.581 24.527 -15.284 1.00 37.97 194 GLY A CA 1
ATOM 1464 C C . GLY A 1 194 ? -10.129 25.917 -15.630 1.00 37.97 194 GLY A C 1
ATOM 1465 O O . GLY A 1 194 ? -10.139 26.275 -16.801 1.00 37.97 194 GLY A O 1
ATOM 1466 N N . ILE A 1 195 ? -10.586 26.699 -14.644 1.00 44.31 195 ILE A N 1
ATOM 1467 C CA . ILE A 1 195 ? -11.176 28.033 -14.853 1.00 44.31 195 ILE A CA 1
ATOM 1468 C C . ILE A 1 195 ? -10.435 29.073 -13.998 1.00 44.31 195 ILE A C 1
ATOM 1470 O O . ILE A 1 195 ? -11.028 29.758 -13.177 1.00 44.31 195 ILE A O 1
ATOM 1474 N N . VAL A 1 196 ? -9.113 29.173 -14.143 1.00 43.31 196 VAL A N 1
ATOM 1475 C CA . VAL A 1 196 ? -8.353 30.381 -13.767 1.00 43.31 196 VAL A CA 1
ATOM 1476 C C . VAL A 1 196 ? -7.259 30.553 -14.814 1.00 43.31 196 VAL A C 1
ATOM 1478 O O . VAL A 1 196 ? -6.124 30.123 -14.636 1.00 43.31 196 VAL A O 1
ATOM 1481 N N . GLY A 1 197 ? -7.637 31.078 -15.975 1.00 44.16 197 GLY A N 1
ATOM 1482 C CA . GLY A 1 197 ? -6.718 31.199 -17.102 1.00 44.16 197 GLY A CA 1
ATOM 1483 C C . GLY A 1 197 ? -7.282 31.933 -18.307 1.00 44.16 197 GLY A C 1
ATOM 1484 O O . GLY A 1 197 ? -6.896 31.617 -19.421 1.00 44.16 197 GLY A O 1
ATOM 1485 N N . HIS A 1 198 ? -8.206 32.867 -18.108 1.00 41.31 198 HIS A N 1
ATOM 1486 C CA . HIS A 1 198 ? -8.460 33.952 -19.051 1.00 41.31 198 HIS A CA 1
ATOM 1487 C C . HIS A 1 198 ? -9.423 34.919 -18.381 1.00 41.31 198 HIS A C 1
ATOM 1489 O O . HIS A 1 198 ? -10.560 34.541 -18.117 1.00 41.31 198 HIS A O 1
ATOM 1495 N N . LEU A 1 199 ? -8.919 36.094 -18.021 1.00 40.97 199 LEU A N 1
ATOM 1496 C CA . LEU A 1 199 ? -9.513 37.405 -18.266 1.00 40.97 199 LEU A CA 1
ATOM 1497 C C . LEU A 1 199 ? -8.534 38.440 -17.682 1.00 40.97 199 LEU A C 1
ATOM 1499 O O . LEU A 1 199 ? -8.304 38.453 -16.473 1.00 40.97 199 LEU A O 1
ATOM 1503 N N . ASP A 1 200 ? -7.977 39.206 -18.621 1.00 40.56 200 ASP A N 1
ATOM 1504 C CA . ASP A 1 200 ? -7.154 40.426 -18.562 1.00 40.56 200 ASP A CA 1
ATOM 1505 C C . ASP A 1 200 ? -5.727 40.367 -17.982 1.00 40.56 200 ASP A C 1
ATOM 1507 O O . ASP A 1 200 ? -5.533 40.308 -16.747 1.00 40.56 200 ASP A O 1
#

Sequence (200 aa):
MTGGPVRVPELRSRSWYRWVTATFVAVLVMMAWVAVTQPENRVWVAVTLPLMGLWVTFLVRRSVTFDPGTGVVTRTVVGVSRELRLVPGTEVALVPNGAGALLLALRPPGARRRTYLLILSMTDYVEASQPPELLRGLADTLERFCGPATRAVVRQLREQADHVAGGGTARTSPLAALLTYGVLRAAKAGGAGGIVGHLD

Foldseek 3Di:
DQDAKDWFDDQDFPVNVVVVVVVLVVVVVVLVVCVVPPVVCVVVSVVVNVVVVVVVVQVVFWIWIAGLNQQWIWIDGPNDIDIDHQAAQWDWDFAAPLQQWTWTWTHDPPRPDTDTDTAAHDHPRTWDGTALVVLQSVLNSCCVHHHDVCVVVSVLSNQQSVCVVVVHTSCRRPCSVNNVVNNVVVVVVVVVVPPDDDDD

Secondary structure (DSSP, 8-state):
----PEEEPP---HHHHHHHHHHHHHHHHHHHHHHHH-GGGHHHHHHHHHHHHHHHHHHH-EEEEEETTTTEEEEEETTEEEEEE--TT-EEEEEE-SSSEEEEEEE-TT-SS-EEEEEEEEETTEEEE--HHHHHHHHHHHHHHH-GGGHHHHHHHHHHHHHHHTT--STT-TTHHHHHHHHHHHHHHHHHTSSSS---